Protein 5ZVQ (pdb70)

Secondary structure (DSSP, 8-state):
----HHHHHHHHHHHTSTT--HHHHHHHHHHHHH-HHHHHHHHHHHHHTTS-EE-SSS-SEESSSS-TTTT-SS--TTEEEEES-HHHHHHHHHHS---SEEEE-SS--BGGGTB-TTTTT-TTGGGG-TT--EEEE---SSHHHHHHHHHHHHHHHHTS-EEE-PPPSPPTT--TTTS-HHHHHHHHHT----

Solvent-accessible surface area: 13286 Å² total; per-residue (Å²): 175,27,193,84,124,90,33,48,79,61,18,141,54,21,43,215,89,128,86,48,38,106,142,36,0,44,151,70,0,68,69,16,41,168,85,155,88,90,31,64,62,84,57,136,62,114,132,23,103,78,140,42,142,67,7,173,85,0,19,3,84,3,122,35,47,53,0,92,16,19,113,56,164,108,42,63,98,33,35,3,0,0,0,24,43,29,75,48,2,115,62,47,55,226,73,61,161,36,56,0,22,0,1,8,4,65,20,17,21,34,122,168,125,58,47,12,50,178,103,9,62,6,58,18,0,33,176,40,33,158,71,19,82,34,0,25,5,9,5,34,79,65,124,68,0,42,43,0,3,118,70,0,18,56,31,0,142,149,132,67,22,149,35,55,64,55,98,64,29,68,92,161,86,38,54,108,141,180,25,75,149,111,43,46,31,111,20,102,151,48,174,192,128,197

Structure (mmCIF, N/CA/C/O backbone):
data_5ZVQ
#
_entry.id   5ZVQ
#
_cell.length_a   35.920
_cell.length_b   100.220
_cell.length_c   136.020
_cell.angle_alpha   90.000
_cell.angle_beta   90.000
_cell.angle_gamma   90.000
#
_symmetry.space_group_name_H-M   'I 2 2 2'
#
loop_
_entity.id
_entity.type
_entity.pdbx_description
1 polymer 'Recombination protein RecR'
2 non-polymer 'ZINC ION'
3 non-polymer 'CHLORIDE ION'
4 water water
#
loop_
_atom_site.group_PDB
_atom_site.id
_atom_site.type_symbol
_atom_site.label_atom_id
_atom_site.label_alt_id
_atom_site.label_comp_id
_atom_site.label_asym_id
_atom_site.label_entity_id
_atom_site.label_seq_id
_atom_site.pdbx_PDB_ins_code
_atom_site.Cartn_x
_atom_site.Cartn_y
_atom_site.Cartn_z
_atom_site.occupancy
_atom_site.B_iso_or_equiv
_atom_site.auth_seq_id
_atom_site.auth_comp_id
_atom_site.auth_asym_id
_atom_site.auth_atom_id
_atom_site.pdbx_PDB_model_num
ATOM 1 N N . MET A 1 1 ? -26.496 -16.570 19.133 1.00 105.28 1 MET A N 1
ATOM 2 C CA . MET A 1 1 ? -25.200 -17.306 19.330 1.00 107.25 1 MET A CA 1
ATOM 3 C C . MET A 1 1 ? -24.885 -17.575 20.805 1.00 109.32 1 MET A C 1
ATOM 4 O O . MET A 1 1 ? -24.766 -18.735 21.212 1.00 116.25 1 MET A O 1
ATOM 9 N N . ARG A 1 2 ? -24.755 -16.507 21.593 1.00 104.95 2 ARG A N 1
ATOM 10 C CA . ARG A 1 2 ? -24.246 -16.600 22.967 1.00 102.05 2 ARG A CA 1
ATOM 11 C C . ARG A 1 2 ? -25.252 -17.166 23.971 1.00 97.58 2 ARG A C 1
ATOM 12 O O . ARG A 1 2 ? -26.462 -17.139 23.739 1.00 94.98 2 ARG A O 1
ATOM 14 N N . TYR A 1 3 ? -24.709 -17.690 25.075 1.00 92.61 3 TYR A N 1
ATOM 15 C CA . TYR A 1 3 ? -25.483 -18.290 26.179 1.00 89.11 3 TYR A CA 1
ATOM 16 C C . TYR A 1 3 ? -25.127 -17.863 27.634 1.00 85.04 3 TYR A C 1
ATOM 17 O O . TYR A 1 3 ? -26.042 -17.760 28.453 1.00 88.73 3 TYR A O 1
ATOM 26 N N . PRO A 1 4 ? -23.832 -17.628 27.977 1.00 80.49 4 PRO A N 1
ATOM 27 C CA . PRO A 1 4 ? -23.589 -17.087 29.330 1.00 80.44 4 PRO A CA 1
ATOM 28 C C . PRO A 1 4 ? -24.244 -15.721 29.548 1.00 81.66 4 PRO A C 1
ATOM 29 O O . PRO A 1 4 ? -24.255 -14.893 28.628 1.00 83.66 4 PRO A O 1
ATOM 33 N N . GLU A 1 5 ? -24.774 -15.497 30.751 1.00 80.96 5 GLU A N 1
ATOM 34 C CA . GLU A 1 5 ? -25.656 -14.344 31.006 1.00 83.03 5 GLU A CA 1
ATOM 35 C C . GLU A 1 5 ? -24.940 -12.993 30.996 1.00 79.85 5 GLU A C 1
ATOM 36 O O . GLU A 1 5 ? -25.405 -12.053 30.348 1.00 76.18 5 GLU A O 1
ATOM 42 N N . SER A 1 6 ? -23.822 -12.901 31.712 1.00 78.50 6 SER A N 1
ATOM 43 C CA . SER A 1 6 ? -23.022 -11.671 31.759 1.00 76.59 6 SER A CA 1
ATOM 44 C C . SER A 1 6 ? -22.457 -11.292 30.387 1.00 75.36 6 SER A C 1
ATOM 45 O O . SER A 1 6 ? -22.371 -10.106 30.051 1.00 76.00 6 SER A O 1
ATOM 48 N N . LEU A 1 7 ? -22.073 -12.300 29.606 1.00 71.76 7 LEU A N 1
ATOM 49 C CA . LEU A 1 7 ? -21.672 -12.090 28.218 1.00 71.46 7 LEU A CA 1
ATOM 50 C C . LEU A 1 7 ? -22.823 -11.520 27.395 1.00 69.87 7 LEU A C 1
ATOM 51 O O . LEU A 1 7 ? -22.645 -10.544 26.673 1.00 71.59 7 LEU A O 1
ATOM 56 N N . LEU A 1 8 ? -23.997 -12.132 27.507 1.00 70.88 8 LEU A N 1
ATOM 57 C CA . LEU A 1 8 ? -25.175 -11.657 26.779 1.00 72.81 8 LEU A CA 1
ATOM 58 C C . LEU A 1 8 ? -25.616 -10.268 27.262 1.00 71.46 8 LEU A C 1
ATOM 59 O O . LEU A 1 8 ? -25.986 -9.415 26.456 1.00 69.16 8 LEU A O 1
ATOM 64 N N . LYS A 1 9 ? -25.562 -10.057 28.578 1.00 71.39 9 LYS A N 1
ATOM 65 C CA . LYS A 1 9 ? -25.823 -8.755 29.199 1.00 70.50 9 LYS A CA 1
ATOM 66 C C . LYS A 1 9 ? -24.8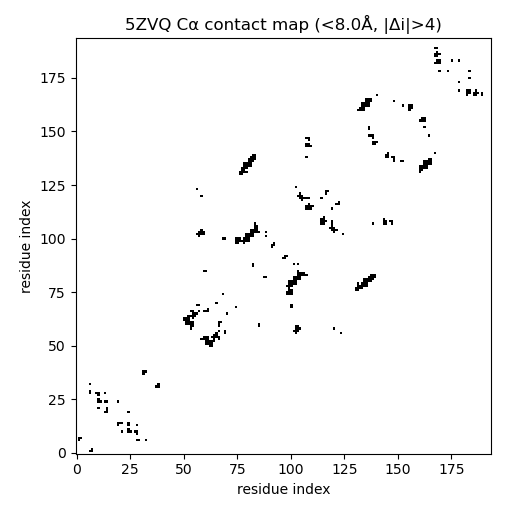99 -7.658 28.649 1.00 69.72 9 LYS A C 1
ATOM 67 O O . LYS A 1 9 ? -25.340 -6.530 28.439 1.00 73.17 9 LYS A O 1
ATOM 70 N N . LEU A 1 10 ? -23.628 -7.999 28.427 1.00 66.41 10 LEU A N 1
ATOM 71 C CA . LEU A 1 10 ? -22.650 -7.078 27.845 1.00 66.52 10 LEU A CA 1
ATOM 72 C C . LEU A 1 10 ? -22.931 -6.843 26.365 1.00 69.23 10 LEU A C 1
ATOM 73 O O . LEU A 1 10 ? -22.976 -5.695 25.913 1.00 75.47 10 LEU A O 1
ATOM 78 N N . THR A 1 11 ? -23.113 -7.933 25.621 1.00 69.02 11 THR A N 1
ATOM 79 C CA . THR A 1 11 ? -23.432 -7.880 24.189 1.00 68.89 11 THR A CA 1
ATOM 80 C C . THR A 1 11 ? -24.694 -7.066 23.908 1.00 71.02 11 THR A C 1
ATOM 81 O O . THR A 1 11 ? -24.754 -6.333 22.919 1.00 67.87 11 THR A O 1
ATOM 85 N N . ARG A 1 12 ? -25.685 -7.190 24.789 1.00 75.60 12 ARG A N 1
ATOM 86 C CA . ARG A 1 12 ? -26.944 -6.451 24.659 1.00 79.27 12 ARG A CA 1
ATOM 87 C C . ARG A 1 12 ? -26.747 -4.959 24.937 1.00 76.01 12 ARG A C 1
ATOM 88 O O . ARG A 1 12 ? -27.272 -4.113 24.210 1.00 76.91 12 ARG A O 1
ATOM 96 N N . ALA A 1 13 ? -25.968 -4.649 25.972 1.00 72.26 13 ALA A N 1
ATOM 97 C CA . ALA A 1 13 ? -25.601 -3.266 26.287 1.00 70.58 13 ALA A CA 1
ATOM 98 C C . ALA A 1 13 ? -24.789 -2.628 25.164 1.00 68.14 13 ALA A C 1
ATOM 99 O O . ALA A 1 13 ? -25.042 -1.485 24.794 1.00 67.23 13 ALA A O 1
ATOM 101 N N . LEU A 1 14 ? -23.821 -3.368 24.625 1.00 66.94 14 LEU A N 1
ATOM 102 C CA . LEU A 1 14 ? -23.037 -2.895 23.476 1.00 66.18 14 LEU A CA 1
ATOM 103 C C . LEU A 1 14 ? -23.889 -2.619 22.228 1.00 68.78 14 LEU A C 1
ATOM 104 O O . LEU A 1 14 ? -23.556 -1.733 21.442 1.00 69.26 14 LEU A O 1
ATOM 109 N N . SER A 1 15 ? -24.975 -3.373 22.052 1.00 74.55 15 SER A N 1
ATOM 110 C CA . SER A 1 15 ? -25.885 -3.179 20.907 1.00 78.26 15 SER A CA 1
ATOM 111 C C . SER A 1 15 ? -26.757 -1.918 20.987 1.00 78.15 15 SER A C 1
ATOM 112 O O . SER A 1 15 ? -27.204 -1.417 19.951 1.00 74.83 15 SER A O 1
ATOM 115 N N . ARG A 1 16 ? -26.989 -1.406 22.197 1.00 78.14 16 ARG A N 1
ATOM 116 C CA . ARG A 1 16 ? -27.671 -0.113 22.378 1.00 77.91 16 ARG A CA 1
ATOM 117 C C . ARG A 1 16 ? -26.891 1.090 21.817 1.00 77.44 16 ARG A C 1
ATOM 118 O O . ARG A 1 16 ? -27.479 2.150 21.599 1.00 79.89 16 ARG A O 1
ATOM 126 N N . LEU A 1 17 ? -25.581 0.934 21.609 1.00 73.30 17 LEU A N 1
ATOM 127 C CA . LEU A 1 17 ? -24.741 2.004 21.076 1.00 75.94 17 LEU A CA 1
ATOM 128 C C . LEU A 1 17 ? -25.050 2.265 19.592 1.00 83.22 17 LEU A C 1
ATOM 129 O O . LEU A 1 17 ? -25.244 1.316 18.831 1.00 87.83 17 LEU A O 1
ATOM 134 N N . PRO A 1 18 ? -25.088 3.550 19.173 1.00 87.98 18 PRO A N 1
ATOM 135 C CA . PRO A 1 18 ? -25.448 3.879 17.786 1.00 88.60 18 PRO A CA 1
ATOM 136 C C . PRO A 1 18 ? -24.368 3.497 16.766 1.00 86.23 18 PRO A C 1
ATOM 137 O O . PRO A 1 18 ? -23.192 3.830 16.950 1.00 85.63 18 PRO A O 1
ATOM 141 N N . GLY A 1 19 ? -24.781 2.817 15.699 1.00 83.47 19 GLY A N 1
ATOM 142 C CA . GLY A 1 19 ? -23.863 2.326 14.673 1.00 81.12 19 GLY A CA 1
ATOM 143 C C . GLY A 1 19 ? -23.077 1.101 15.110 1.00 80.00 19 GLY A C 1
ATOM 144 O O . GLY A 1 19 ? -21.949 0.898 14.663 1.00 75.75 19 GLY A O 1
ATOM 145 N N . ILE A 1 20 ? -23.674 0.293 15.988 1.00 80.92 20 ILE A N 1
ATOM 146 C CA . ILE A 1 20 ? -23.073 -0.948 16.473 1.00 79.18 20 ILE A CA 1
ATOM 147 C C . ILE A 1 20 ? -24.117 -2.053 16.314 1.00 80.53 20 ILE A C 1
ATOM 148 O O . ILE A 1 20 ? -25.049 -2.157 17.114 1.00 80.68 20 ILE A O 1
ATOM 153 N N . GLY A 1 21 ? -23.967 -2.862 15.267 1.00 82.68 21 GLY A N 1
ATOM 154 C CA . GLY A 1 21 ? -24.865 -3.990 15.025 1.00 84.80 21 GLY A CA 1
ATOM 155 C C . GLY A 1 21 ? -24.528 -5.164 15.929 1.00 86.56 21 GLY A C 1
ATOM 156 O O . GLY A 1 21 ? -23.510 -5.126 16.628 1.00 87.19 21 GLY A O 1
ATOM 157 N N . PRO A 1 22 ? -25.368 -6.224 15.916 1.00 87.32 22 PRO A N 1
ATOM 158 C CA . PRO A 1 22 ? -25.138 -7.366 16.817 1.00 84.00 22 PRO A CA 1
ATOM 159 C C . PRO A 1 22 ? -23.849 -8.153 16.559 1.00 80.28 22 PRO A C 1
ATOM 160 O O . PRO A 1 22 ? -23.326 -8.768 17.485 1.00 79.78 22 PRO A O 1
ATOM 164 N N . LYS A 1 23 ? -23.341 -8.124 15.327 1.00 80.24 23 LYS A N 1
ATOM 165 C CA . LYS A 1 23 ? -22.123 -8.863 14.975 1.00 83.48 23 LYS A CA 1
ATOM 166 C C . LYS A 1 23 ? -20.889 -8.212 15.594 1.00 81.28 23 LYS A C 1
ATOM 167 O O . LYS A 1 23 ? -19.988 -8.908 16.071 1.00 82.46 23 LYS A O 1
ATOM 173 N N . THR A 1 24 ? -20.852 -6.880 15.569 1.00 78.59 24 THR A N 1
ATOM 174 C CA . THR A 1 24 ? -19.790 -6.118 16.228 1.00 76.65 24 THR A CA 1
ATOM 175 C C . THR A 1 24 ? -19.916 -6.195 17.752 1.00 72.73 24 THR A C 1
ATOM 176 O O . THR A 1 24 ? -18.920 -6.369 18.451 1.00 69.83 24 THR A O 1
ATOM 179 N N . ALA A 1 25 ? -21.142 -6.079 18.255 1.00 70.89 25 ALA A N 1
ATOM 180 C CA . ALA A 1 25 ? -21.425 -6.258 19.682 1.00 72.65 25 ALA A CA 1
ATOM 181 C C . ALA A 1 25 ? -20.836 -7.558 20.246 1.00 75.24 25 ALA A C 1
ATOM 182 O O . ALA A 1 25 ? -20.242 -7.551 21.325 1.00 78.69 25 ALA A O 1
ATOM 184 N N . GLN A 1 26 ? -20.985 -8.656 19.505 1.00 75.37 26 GLN A N 1
ATOM 185 C CA . GLN A 1 26 ? -20.457 -9.955 19.928 1.00 74.67 26 GLN A CA 1
ATOM 186 C C . GLN A 1 26 ? -18.931 -9.997 19.909 1.00 74.41 26 GLN A C 1
ATOM 187 O O . GLN A 1 26 ? -18.318 -10.453 20.872 1.00 78.65 26 GLN A O 1
ATOM 193 N N . ARG A 1 27 ? -18.327 -9.537 18.814 1.00 73.24 27 ARG A N 1
ATOM 194 C CA . ARG A 1 27 ? -16.865 -9.518 18.684 1.00 75.30 27 ARG A CA 1
ATOM 195 C C . ARG A 1 27 ? -16.209 -8.731 19.816 1.00 74.13 27 ARG A C 1
ATOM 196 O O . ARG A 1 27 ? -15.171 -9.142 20.338 1.00 75.80 27 ARG A O 1
ATOM 204 N N . LEU A 1 28 ? -16.817 -7.601 20.176 1.00 71.52 28 LEU A N 1
ATOM 205 C CA . LEU A 1 28 ? -16.304 -6.730 21.232 1.00 68.00 28 LEU A CA 1
ATOM 206 C C . LEU A 1 28 ? -16.515 -7.329 22.612 1.00 66.17 28 LEU A C 1
ATOM 207 O O . LEU A 1 28 ? -15.635 -7.231 23.466 1.00 63.97 28 LEU A O 1
ATOM 212 N N . ALA A 1 29 ? -17.690 -7.926 22.820 1.00 65.43 29 ALA A N 1
ATOM 213 C CA . ALA A 1 29 ? -18.030 -8.605 24.071 1.00 61.19 29 ALA A CA 1
ATOM 214 C C . ALA A 1 29 ? -17.072 -9.759 24.351 1.00 62.26 29 ALA A C 1
ATOM 215 O O . ALA A 1 29 ? -16.572 -9.893 25.471 1.00 64.57 29 ALA A O 1
ATOM 217 N N . LEU A 1 30 ? -16.823 -10.582 23.332 1.00 62.95 30 LEU A N 1
ATOM 218 C CA . LEU A 1 30 ? -15.833 -11.669 23.414 1.00 65.03 30 LEU A CA 1
ATOM 219 C C . LEU A 1 30 ? -14.455 -11.128 23.743 1.00 66.38 30 LEU A C 1
ATOM 220 O O . LEU A 1 30 ? -13.778 -11.644 24.630 1.00 71.36 30 LEU A O 1
ATOM 225 N N . HIS A 1 31 ? -14.048 -10.088 23.023 1.00 65.4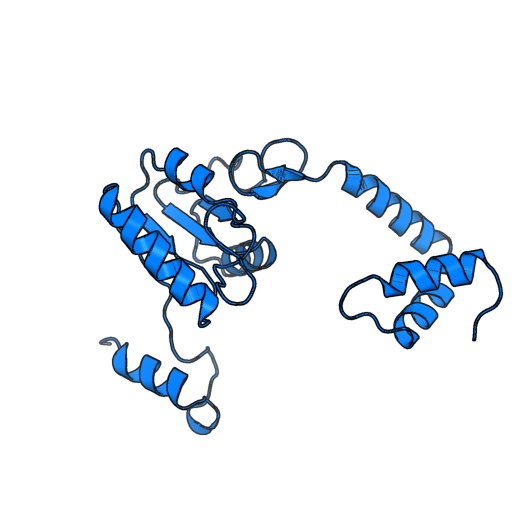7 31 HIS A N 1
ATOM 226 C CA . HIS A 1 31 ? -12.752 -9.451 23.246 1.00 63.83 31 HIS A CA 1
ATOM 227 C C . HIS A 1 31 ? -12.615 -8.949 24.690 1.00 63.68 31 HIS A C 1
ATOM 228 O O . HIS A 1 31 ? -11.577 -9.154 25.317 1.00 65.97 31 HIS A O 1
ATOM 235 N N . LEU A 1 32 ? -13.653 -8.293 25.206 1.00 62.21 32 LEU A N 1
ATOM 236 C CA . LEU A 1 32 ? -13.616 -7.755 26.573 1.00 62.00 32 LEU A CA 1
ATOM 237 C C . LEU A 1 32 ? -13.532 -8.875 27.607 1.00 61.98 32 LEU A C 1
ATOM 238 O O . LEU A 1 32 ? -12.786 -8.759 28.577 1.00 61.55 32 LEU A O 1
ATOM 243 N N . ALA A 1 33 ? -14.266 -9.964 27.376 1.00 63.78 33 ALA A N 1
ATOM 244 C CA . ALA A 1 33 ? -14.182 -11.157 28.226 1.00 64.23 33 ALA A CA 1
ATOM 245 C C . ALA A 1 33 ? -12.774 -11.772 28.259 1.00 64.75 33 ALA A C 1
ATOM 246 O O . ALA A 1 33 ? -12.323 -12.209 29.315 1.00 64.40 33 ALA A O 1
ATOM 248 N N . PHE A 1 34 ? -12.086 -11.785 27.116 1.00 65.88 34 PHE A N 1
ATOM 249 C CA . PHE A 1 34 ? -10.723 -12.329 27.024 1.00 69.52 34 PHE A CA 1
ATOM 250 C C . PHE A 1 34 ? -9.612 -11.330 27.366 1.00 71.66 34 PHE A C 1
ATOM 251 O O . PHE A 1 34 ? -8.434 -11.694 27.349 1.00 76.34 34 PHE A O 1
ATOM 259 N N . HIS A 1 35 ? -9.972 -10.084 27.669 1.00 72.55 35 HIS A N 1
ATOM 260 C CA . HIS A 1 35 ? -9.007 -9.075 28.110 1.00 70.05 35 HIS A CA 1
ATOM 261 C C . HIS A 1 35 ? -9.574 -8.376 29.345 1.00 69.88 35 HIS A C 1
ATOM 262 O O . HIS A 1 35 ? -10.201 -7.315 29.247 1.00 67.35 35 HIS A O 1
ATOM 269 N N . LYS A 1 36 ? -9.363 -9.006 30.503 1.00 71.52 36 LYS A N 1
ATOM 270 C CA . LYS A 1 36 ? -9.874 -8.506 31.794 1.00 75.64 36 LYS A CA 1
ATOM 271 C C . LYS A 1 36 ? -9.356 -7.116 32.157 1.00 75.47 36 LYS A C 1
ATOM 272 O O . LYS A 1 36 ? -10.125 -6.277 32.643 1.00 71.54 36 LYS A O 1
ATOM 278 N N . GLU A 1 37 ? -8.059 -6.888 31.929 1.00 75.71 37 GLU A N 1
ATOM 279 C CA . GLU A 1 37 ? -7.419 -5.608 32.252 1.00 75.54 37 GLU A CA 1
ATOM 280 C C . GLU A 1 37 ? -8.078 -4.459 31.492 1.00 72.23 37 GLU A C 1
ATOM 281 O O . GLU A 1 37 ? -8.485 -3.467 32.097 1.00 72.44 37 GLU A O 1
ATOM 283 N N . GLU A 1 38 ? -8.202 -4.625 30.177 1.00 68.36 38 GLU A N 1
ATOM 284 C CA . GLU A 1 38 ? -8.825 -3.624 29.310 1.00 70.24 38 GLU A CA 1
ATOM 285 C C . GLU A 1 38 ? -10.289 -3.349 29.698 1.00 70.78 38 GLU A C 1
ATOM 286 O O . GLU A 1 38 ? -10.719 -2.193 29.716 1.00 73.88 38 GLU A O 1
ATOM 292 N N . ALA A 1 39 ? -11.039 -4.403 30.020 1.00 68.36 39 ALA A N 1
ATOM 293 C CA . ALA A 1 39 ? -12.444 -4.261 30.418 1.00 67.84 39 ALA A CA 1
ATOM 294 C C . ALA A 1 39 ? -12.607 -3.482 31.723 1.00 67.24 39 ALA A C 1
ATOM 295 O O . ALA A 1 39 ? -13.532 -2.675 31.850 1.00 66.49 39 ALA A O 1
ATOM 297 N N . GLU A 1 40 ? -11.719 -3.729 32.685 1.00 68.99 40 GLU A N 1
ATOM 298 C CA . GLU A 1 40 ? -11.701 -2.972 33.945 1.00 72.03 40 GLU A CA 1
ATOM 299 C C . GLU A 1 40 ? -11.428 -1.486 33.690 1.00 70.29 40 GLU A C 1
ATOM 300 O O . GLU A 1 40 ? -12.118 -0.619 34.238 1.00 70.54 40 GLU A O 1
ATOM 302 N N . ALA A 1 41 ? -10.438 -1.206 32.843 1.00 67.73 41 ALA A N 1
ATOM 303 C CA . ALA A 1 41 ? -10.114 0.169 32.433 1.00 68.71 41 ALA A CA 1
ATOM 304 C C . ALA A 1 41 ? -11.295 0.901 31.775 1.00 70.44 41 ALA A C 1
ATOM 305 O O . ALA A 1 41 ? -11.479 2.104 32.001 1.00 72.66 41 ALA A O 1
ATOM 307 N N . LEU A 1 42 ? -12.087 0.177 30.980 1.00 67.63 42 LEU A N 1
ATOM 308 C CA . LEU A 1 42 ? -13.275 0.751 30.334 1.00 67.38 42 LEU A CA 1
ATOM 309 C C . LEU A 1 42 ? -14.384 1.036 31.336 1.00 66.03 42 LEU A C 1
ATOM 310 O O . LEU A 1 42 ? -15.052 2.068 31.246 1.00 67.81 42 LEU A O 1
ATOM 315 N N . ALA A 1 43 ? -14.582 0.111 32.271 1.00 68.19 43 ALA A N 1
ATOM 316 C CA . ALA A 1 43 ? -15.506 0.312 33.398 1.00 68.07 43 ALA A CA 1
ATOM 317 C C . ALA A 1 43 ? -15.092 1.478 34.301 1.00 66.89 43 ALA A C 1
ATOM 318 O O . ALA A 1 43 ? -15.948 2.204 34.806 1.00 68.21 43 ALA A O 1
ATOM 320 N N . GLU A 1 44 ? -13.787 1.641 34.506 1.00 69.19 44 GLU A N 1
ATOM 321 C CA . GLU A 1 44 ? -13.256 2.763 35.278 1.00 73.73 44 GLU A CA 1
ATOM 322 C C . GLU A 1 44 ? -13.561 4.094 34.583 1.00 71.73 44 GLU A C 1
ATOM 323 O O . GLU A 1 44 ? -14.044 5.036 35.220 1.00 66.94 44 GLU A O 1
ATOM 329 N N . ALA A 1 45 ? -13.288 4.145 33.276 1.00 67.75 45 ALA A N 1
ATOM 330 C CA . ALA A 1 45 ? -13.571 5.318 32.446 1.00 64.42 45 ALA A CA 1
ATOM 331 C C . ALA A 1 45 ? -15.063 5.648 32.348 1.00 65.56 45 ALA A C 1
ATOM 332 O O . ALA A 1 45 ? -15.436 6.822 32.289 1.00 63.30 45 ALA A O 1
ATOM 334 N N . LEU A 1 46 ? -15.906 4.615 32.315 1.00 66.08 46 LEU A N 1
ATOM 335 C CA . LEU A 1 46 ? -17.361 4.802 32.306 1.00 67.95 46 LEU A CA 1
ATOM 336 C C . LEU A 1 46 ? -17.871 5.368 33.625 1.00 71.01 46 LEU A C 1
ATOM 337 O O . LEU A 1 46 ? -18.722 6.257 33.627 1.00 70.57 46 LEU A O 1
ATOM 342 N N . GLU A 1 47 ? -17.365 4.840 34.739 1.00 76.92 47 GLU A N 1
ATOM 343 C CA . GLU A 1 47 ? -17.613 5.445 36.057 1.00 81.89 47 GLU A CA 1
ATOM 344 C C . GLU A 1 47 ? -17.065 6.871 36.091 1.00 81.94 47 GLU A C 1
ATOM 345 O O . GLU A 1 47 ? -17.736 7.785 36.570 1.00 82.72 47 GLU A O 1
ATOM 351 N N . GLY A 1 48 ? -15.855 7.044 35.558 1.00 80.43 48 GLY A N 1
ATOM 352 C CA . GLY A 1 48 ? -15.223 8.349 35.418 1.00 81.19 48 GLY A CA 1
ATOM 353 C C . GLY A 1 48 ? -16.077 9.427 34.767 1.00 83.63 48 GLY A C 1
ATOM 354 O O . GLY A 1 48 ? -15.997 10.582 35.169 1.00 86.52 48 GLY A O 1
ATOM 355 N N . ILE A 1 49 ? -16.898 9.059 33.779 1.00 81.62 49 ILE A N 1
ATOM 356 C CA . ILE A 1 49 ? -17.700 10.036 33.021 1.00 81.22 49 ILE A CA 1
ATOM 357 C C . ILE A 1 49 ? -19.069 10.366 33.649 1.00 78.26 49 ILE A C 1
ATOM 358 O O . ILE A 1 49 ? -19.856 11.108 33.059 1.00 72.41 49 ILE A O 1
ATOM 363 N N . LYS A 1 50 ? -19.347 9.826 34.837 1.00 81.89 50 LYS A N 1
ATOM 364 C CA . LYS A 1 50 ? -20.551 10.177 35.600 1.00 82.71 50 LYS A CA 1
ATOM 365 C C . LYS A 1 50 ? -20.547 11.657 35.986 1.00 85.94 50 LYS A C 1
ATOM 366 O O . LYS A 1 50 ? -21.591 12.315 35.977 1.00 88.62 50 LYS A O 1
ATOM 368 N N . ARG A 1 51 ? -19.361 12.161 36.323 1.00 86.89 51 ARG A N 1
ATOM 369 C CA . ARG A 1 51 ? -19.147 13.579 36.620 1.00 90.13 51 ARG A CA 1
ATOM 370 C C . ARG A 1 51 ? -19.513 14.529 35.478 1.00 89.12 51 ARG A C 1
ATOM 371 O O . ARG A 1 51 ? -20.109 15.579 35.725 1.00 95.24 51 ARG A O 1
ATOM 379 N N . VAL A 1 52 ? -19.171 14.157 34.243 1.00 85.17 52 VAL A N 1
ATOM 380 C CA . VAL A 1 52 ? -19.301 15.053 33.084 1.00 84.94 52 VAL A CA 1
ATOM 381 C C . VAL A 1 52 ? -20.747 15.502 32.884 1.00 87.17 52 VAL A C 1
ATOM 382 O O . VAL A 1 52 ? -21.679 14.716 33.063 1.00 93.62 52 VAL A O 1
ATOM 386 N N . ARG A 1 53 ? -20.919 16.773 32.534 1.00 87.45 53 ARG A N 1
ATOM 387 C CA . ARG A 1 53 ? -22.241 17.333 32.278 1.00 89.76 53 ARG A CA 1
ATOM 388 C C . ARG A 1 53 ? -22.168 18.531 31.341 1.00 85.06 53 ARG A C 1
ATOM 389 O O . ARG A 1 53 ? -21.081 19.030 31.028 1.00 78.68 53 ARG A O 1
ATOM 397 N N . ALA A 1 54 ? -23.344 18.980 30.906 1.00 82.76 54 ALA A N 1
ATOM 398 C CA . ALA A 1 54 ? -23.476 20.176 30.081 1.00 77.77 54 ALA A CA 1
ATOM 399 C C . ALA A 1 54 ? -22.918 21.379 30.826 1.00 73.97 54 ALA A C 1
ATOM 400 O O . ALA A 1 54 ? -23.121 21.506 32.026 1.00 73.39 54 ALA A O 1
ATOM 402 N N . CYS A 1 55 ? -22.192 22.235 30.112 1.00 74.05 55 CYS A N 1
ATOM 403 C CA . CYS A 1 55 ? -21.658 23.465 30.681 1.00 73.59 55 CYS A CA 1
ATOM 404 C C . CYS A 1 55 ? -22.797 24.417 31.012 1.00 80.44 55 CYS A C 1
ATOM 405 O O . CYS A 1 55 ? -23.770 24.527 30.259 1.00 81.02 55 CYS A O 1
ATOM 408 N N . ARG A 1 56 ? -22.651 25.109 32.139 1.00 85.43 56 ARG A N 1
ATOM 409 C CA . ARG A 1 56 ? -23.661 26.039 32.654 1.00 86.10 56 ARG A CA 1
ATOM 410 C C . ARG A 1 56 ? -24.028 27.131 31.641 1.00 84.63 56 ARG A C 1
ATOM 411 O O . ARG A 1 56 ? -25.174 27.582 31.606 1.00 79.20 56 ARG A O 1
ATOM 419 N N . GLU A 1 57 ? -23.058 27.519 30.809 1.00 84.31 57 GLU A N 1
ATOM 420 C CA . GLU A 1 57 ? -23.221 28.601 29.842 1.00 86.47 57 GLU A CA 1
ATOM 421 C C . GLU A 1 57 ? -23.364 28.097 28.384 1.00 85.23 57 GLU A C 1
ATOM 422 O O . GLU A 1 57 ? -24.309 28.493 27.698 1.00 83.81 57 GLU A O 1
ATOM 428 N N . CYS A 1 58 ? -22.452 27.229 27.926 1.00 82.36 58 CYS A N 1
ATOM 429 C CA . CYS A 1 58 ? -22.455 26.724 26.526 1.00 76.72 58 CYS A CA 1
ATOM 430 C C . CYS A 1 58 ? -23.513 25.674 26.224 1.00 71.86 58 CYS A C 1
ATOM 431 O O . CYS A 1 58 ? -24.233 25.786 25.240 1.00 77.38 58 CYS A O 1
ATOM 434 N N . GLY A 1 59 ? -23.558 24.633 27.049 1.00 67.88 59 GLY A N 1
ATOM 435 C CA . GLY A 1 59 ? -24.125 23.335 26.656 1.00 69.32 59 GLY A CA 1
ATOM 436 C C . GLY A 1 59 ? -23.071 22.358 26.132 1.00 67.84 59 GLY A C 1
ATOM 437 O O . GLY A 1 59 ? -23.407 21.269 25.664 1.00 66.95 59 GLY A O 1
ATOM 438 N N . ASN A 1 60 ? -21.799 22.737 26.251 1.00 63.68 60 ASN A N 1
ATOM 439 C CA . ASN A 1 60 ? -20.660 21.949 25.795 1.00 64.32 60 ASN A CA 1
ATOM 440 C C . ASN A 1 60 ? -20.267 21.042 26.963 1.00 66.55 60 ASN A C 1
ATOM 441 O O . ASN A 1 60 ? -20.520 21.375 28.122 1.00 64.93 60 ASN A O 1
ATOM 446 N N . LEU A 1 61 ? -19.667 19.894 26.662 1.00 69.19 61 LEU A N 1
ATOM 447 C CA . LEU A 1 61 ? -19.276 18.948 27.706 1.00 72.81 61 LEU A CA 1
ATOM 448 C C . LEU A 1 61 ? -18.191 19.537 28.606 1.00 75.94 61 LEU A C 1
ATOM 449 O O . LEU A 1 61 ? -17.219 20.124 28.113 1.00 74.27 61 LEU A O 1
ATOM 454 N N . ALA A 1 62 ? -18.373 19.364 29.918 1.00 76.09 62 ALA A N 1
ATOM 455 C CA . ALA A 1 62 ? -17.563 20.044 30.928 1.00 79.23 62 ALA A CA 1
ATOM 456 C C . ALA A 1 62 ? -17.289 19.172 32.159 1.00 80.74 62 ALA A C 1
ATOM 457 O O . ALA A 1 62 ? -18.156 18.411 32.601 1.00 77.85 62 ALA A O 1
ATOM 459 N N . GLU A 1 63 ? -16.071 19.284 32.689 1.00 86.01 63 GLU A N 1
ATOM 460 C CA . GLU A 1 63 ? -15.729 18.729 34.000 1.00 94.45 63 GLU A CA 1
ATOM 461 C C . GLU A 1 63 ? -16.287 19.683 35.054 1.00 95.14 63 GLU A C 1
ATOM 462 O O . GLU A 1 63 ? -15.746 20.774 35.262 1.00 91.98 63 GLU A O 1
ATOM 468 N N . GLY A 1 64 ? -17.381 19.275 35.693 1.00 98.57 64 GLY A N 1
ATOM 469 C CA . GLY A 1 64 ? -18.058 20.099 36.689 1.00 101.40 64 GLY A CA 1
ATOM 470 C C . GLY A 1 64 ? -18.936 21.170 36.063 1.00 103.05 64 GLY A C 1
ATOM 471 O O . GLY A 1 64 ? -19.895 20.852 35.352 1.00 105.24 64 GLY A O 1
ATOM 472 N N . GLU A 1 65 ? -18.591 22.436 36.309 1.00 100.93 65 GLU A N 1
ATOM 473 C CA . GLU A 1 65 ? -19.472 23.572 36.016 1.00 97.30 65 GLU A CA 1
ATOM 474 C C . GLU A 1 65 ? -19.281 24.150 34.614 1.00 95.51 65 GLU A C 1
ATOM 475 O O . GLU A 1 65 ? -20.215 24.138 33.808 1.00 93.19 65 GLU A O 1
ATOM 477 N N . LEU A 1 66 ? -18.078 24.663 34.340 1.00 94.80 66 LEU A N 1
ATOM 478 C CA . LEU A 1 66 ? -17.770 25.365 33.082 1.00 87.80 66 LEU A CA 1
ATOM 479 C C . LEU A 1 66 ? -16.902 24.514 32.153 1.00 83.45 66 LEU A C 1
ATOM 480 O O . LEU A 1 66 ? -16.008 23.805 32.620 1.00 82.81 66 LEU A O 1
ATOM 485 N N . CYS A 1 67 ? -17.163 24.594 30.845 1.00 78.88 67 CYS A N 1
ATOM 486 C CA . CYS A 1 67 ? -16.380 23.859 29.843 1.00 75.95 67 CYS A CA 1
ATOM 487 C C . CYS A 1 67 ? -14.991 24.485 29.685 1.00 76.51 67 CYS A C 1
ATOM 488 O O . CYS A 1 67 ? -14.796 25.648 30.058 1.00 79.78 67 CYS A O 1
ATOM 491 N N . PRO A 1 68 ? -14.025 23.732 29.117 1.00 74.01 68 PRO A N 1
ATOM 492 C CA . PRO A 1 68 ? -12.677 24.285 28.917 1.00 73.37 68 PRO A CA 1
ATOM 493 C C . PRO A 1 68 ? -12.621 25.557 28.074 1.00 75.22 68 PRO A C 1
ATOM 494 O O . PRO A 1 68 ? -11.725 26.376 28.285 1.00 80.42 68 PRO A O 1
ATOM 498 N N . ILE A 1 69 ? -13.556 25.711 27.132 1.00 74.01 69 ILE A N 1
ATOM 499 C CA . ILE A 1 69 ? -13.612 26.901 26.285 1.00 74.48 69 ILE A CA 1
ATOM 500 C C . ILE A 1 69 ? -14.025 28.131 27.106 1.00 77.47 69 ILE A C 1
ATOM 501 O O . ILE A 1 69 ? -13.344 29.157 27.060 1.00 80.57 69 ILE A O 1
ATOM 505 N N . CYS A 1 70 ? -15.113 28.020 27.867 1.00 79.15 70 CYS A N 1
ATOM 506 C CA . CYS A 1 70 ? -15.632 29.158 28.652 1.00 81.92 70 CYS A CA 1
ATOM 507 C C . CYS A 1 70 ? -14.677 29.658 29.743 1.00 84.87 70 CYS A C 1
ATOM 508 O O . CYS A 1 70 ? -14.579 30.866 29.968 1.00 85.01 70 CYS A O 1
ATOM 511 N N . GLN A 1 71 ? -13.977 28.735 30.401 1.00 84.44 71 GLN A N 1
ATOM 512 C CA . GLN A 1 71 ? -12.988 29.093 31.425 1.00 86.79 71 GLN A CA 1
ATOM 513 C C . GLN A 1 71 ? -11.552 29.274 30.886 1.00 88.41 71 GLN A C 1
ATOM 514 O O . GLN A 1 71 ? -10.594 29.250 31.660 1.00 87.47 71 GLN A O 1
ATOM 520 N N . ASP A 1 72 ? -11.409 29.454 29.572 1.00 93.50 72 ASP A N 1
ATOM 521 C CA . ASP A 1 72 ? -10.158 29.911 28.972 1.00 93.92 72 ASP A CA 1
ATOM 522 C C . ASP A 1 72 ? -10.210 31.429 28.914 1.00 93.98 72 ASP A C 1
ATOM 523 O O . ASP A 1 72 ? -11.163 31.994 28.375 1.00 92.47 72 ASP A O 1
ATOM 528 N N . GLU A 1 73 ? -9.181 32.080 29.457 1.00 95.22 73 GLU A N 1
ATOM 529 C CA . GLU A 1 73 ? -9.115 33.545 29.493 1.00 89.93 73 GLU A CA 1
ATOM 530 C C . GLU A 1 73 ? -8.684 34.143 28.147 1.00 88.18 73 GLU A C 1
ATOM 531 O O . GLU A 1 73 ? -9.143 35.232 27.783 1.00 84.09 73 GLU A O 1
ATOM 537 N N . ASP A 1 74 ? -7.824 33.433 27.411 1.00 86.88 74 ASP A N 1
ATOM 538 C CA . ASP A 1 74 ? -7.449 33.829 26.042 1.00 89.74 74 ASP A CA 1
ATOM 539 C C . ASP A 1 74 ? -8.530 33.358 25.060 1.00 90.24 74 ASP A C 1
ATOM 540 O O . ASP A 1 74 ? -8.364 32.354 24.361 1.00 96.58 74 ASP A O 1
ATOM 543 N N . ARG A 1 75 ? -9.638 34.097 25.033 1.00 84.32 75 ARG A N 1
ATOM 544 C CA . ARG A 1 75 ? -10.786 33.808 24.175 1.00 80.40 75 ARG A CA 1
ATOM 545 C C . ARG A 1 75 ? -11.426 35.113 23.728 1.00 78.24 75 ARG A C 1
ATOM 546 O O . ARG A 1 75 ? -11.847 35.908 24.569 1.00 79.54 75 ARG A O 1
ATOM 554 N N . ASP A 1 76 ? -11.507 35.330 22.418 1.00 73.87 76 ASP A N 1
ATOM 555 C CA . ASP A 1 76 ? -12.168 36.515 21.877 1.00 75.49 76 ASP A CA 1
ATOM 556 C C . ASP A 1 76 ? -13.681 36.457 22.160 1.00 77.90 76 ASP A C 1
ATOM 557 O O . ASP A 1 76 ? -14.459 35.911 21.372 1.00 79.34 76 ASP A O 1
ATOM 562 N N . ARG A 1 77 ? -14.089 37.055 23.278 1.00 77.86 77 ARG A N 1
ATOM 563 C CA . ARG A 1 77 ? -15.496 37.049 23.695 1.00 78.10 77 ARG A CA 1
ATOM 564 C C . ARG A 1 77 ? -16.386 38.014 22.902 1.00 78.99 77 ARG A C 1
ATOM 565 O O . ARG A 1 77 ? -17.606 38.035 23.109 1.00 82.18 77 ARG A O 1
ATOM 573 N N . SER A 1 78 ? -15.792 38.799 21.998 1.00 78.52 78 SER A N 1
ATOM 574 C CA . SER A 1 78 ? -16.565 39.549 21.000 1.00 79.60 78 SER A CA 1
ATOM 575 C C . SER A 1 78 ? -17.216 38.622 19.964 1.00 81.39 78 SER A C 1
ATOM 576 O O . SER A 1 78 ? -18.240 38.979 19.376 1.00 86.65 78 SER A O 1
ATOM 579 N N . LEU A 1 79 ? -16.619 37.447 19.744 1.00 82.44 79 LEU A N 1
ATOM 580 C CA . LEU A 1 79 ? -17.136 36.451 18.796 1.00 80.72 79 LEU A CA 1
ATOM 581 C C . LEU A 1 79 ? -17.914 35.347 19.516 1.00 75.75 79 LEU A C 1
ATOM 582 O O . LEU A 1 79 ? -17.541 34.926 20.613 1.00 76.74 79 LEU A O 1
ATOM 587 N N . LEU A 1 80 ? -19.002 34.900 18.893 1.00 73.23 80 LEU A N 1
ATOM 588 C CA . LEU A 1 80 ? -19.806 33.784 19.401 1.00 71.49 80 LEU A CA 1
ATOM 589 C C . LEU A 1 80 ? -20.275 32.904 18.247 1.00 67.91 80 LEU A C 1
ATOM 590 O O . LEU A 1 80 ? -20.673 33.408 17.200 1.00 64.43 80 LEU A O 1
ATOM 595 N N . ALA A 1 81 ? -20.231 31.590 18.444 1.00 65.76 81 ALA A N 1
ATOM 596 C CA . ALA A 1 81 ? -20.584 30.632 17.393 1.00 62.83 81 ALA A CA 1
ATOM 597 C C . ALA A 1 81 ? -21.757 29.778 17.839 1.00 57.57 81 ALA A C 1
ATOM 598 O O . ALA A 1 81 ? -21.640 29.012 18.788 1.00 57.73 81 ALA A O 1
ATOM 600 N N . VAL A 1 82 ? -22.890 29.912 17.164 1.00 56.75 82 VAL A N 1
ATOM 601 C CA . VAL A 1 82 ? -24.028 29.030 17.428 1.00 58.77 82 VAL A CA 1
ATOM 602 C C . VAL A 1 82 ? -23.804 27.726 16.679 1.00 58.20 82 VAL A C 1
ATOM 603 O O . VAL A 1 82 ? -23.440 27.728 15.502 1.00 60.19 82 VAL A O 1
ATOM 607 N N . VAL A 1 83 ? -24.054 26.619 17.362 1.00 58.06 83 VAL A N 1
ATOM 608 C CA . VAL A 1 83 ? -23.739 25.294 16.839 1.00 58.33 83 VAL A CA 1
ATOM 609 C C . VAL A 1 83 ? -24.798 24.291 17.316 1.00 56.45 83 VAL A C 1
ATOM 610 O O . VAL A 1 83 ? -25.376 24.475 18.387 1.00 56.12 83 VAL A O 1
ATOM 614 N N . GLU A 1 84 ? -25.054 23.252 16.520 1.00 55.79 84 GLU A N 1
ATOM 615 C CA . GLU A 1 84 ? -26.129 22.290 16.827 1.00 59.31 84 GLU A CA 1
ATOM 616 C C . GLU A 1 84 ? -25.755 21.266 17.894 1.00 59.55 84 GLU A C 1
ATOM 617 O O . GLU A 1 84 ? -26.616 20.851 18.667 1.00 55.12 84 GLU A O 1
ATOM 623 N N . SER A 1 85 ? -24.489 20.837 17.897 1.00 60.87 85 SER A N 1
ATOM 624 C CA . SER A 1 85 ? -24.021 19.772 18.785 1.00 59.98 85 SER A CA 1
ATOM 625 C C . SER A 1 85 ? -22.557 19.926 19.185 1.00 59.09 85 SER A C 1
ATOM 626 O O . SER A 1 85 ? -21.810 20.700 18.589 1.00 64.37 85 SER A O 1
ATOM 629 N N . VAL A 1 86 ? -22.146 19.134 20.167 1.00 53.91 86 VAL A N 1
ATOM 630 C CA . VAL A 1 86 ? -20.785 19.175 20.684 1.00 53.61 86 VAL A CA 1
ATOM 631 C C . VAL A 1 86 ? -19.804 18.663 19.644 1.00 54.72 86 VAL A C 1
ATOM 632 O O . VAL A 1 86 ? -18.713 19.217 19.498 1.00 56.77 86 VAL A O 1
ATOM 636 N N . ALA A 1 87 ? -20.197 17.625 18.913 1.00 57.39 87 ALA A N 1
ATOM 637 C CA . ALA A 1 87 ? -19.398 17.130 17.779 1.00 59.18 87 ALA A CA 1
ATOM 638 C C . ALA A 1 87 ? -19.042 18.235 16.770 1.00 58.87 87 ALA A C 1
ATOM 639 O O . ALA A 1 87 ? -17.916 18.270 16.265 1.00 61.99 87 ALA A O 1
ATOM 641 N N . ASP A 1 88 ? -19.993 19.132 16.498 1.00 57.45 88 ASP A N 1
ATOM 642 C CA . ASP A 1 88 ? -19.768 20.266 15.583 1.00 58.45 88 ASP A CA 1
ATOM 643 C C . ASP A 1 88 ? -18.839 21.329 16.159 1.00 58.75 88 ASP A C 1
ATOM 644 O O . ASP A 1 88 ? -18.068 21.947 15.424 1.00 56.60 88 ASP A O 1
ATOM 649 N N . LEU A 1 89 ? -18.962 21.564 17.465 1.00 59.72 89 LEU A N 1
ATOM 650 C CA . LEU A 1 89 ? -18.091 22.475 18.201 1.00 55.71 89 LEU A CA 1
ATOM 651 C C . LEU A 1 89 ? -16.651 21.992 18.088 1.00 56.30 89 LEU A C 1
ATOM 652 O O . LEU A 1 89 ? -15.771 22.765 17.717 1.00 55.22 89 LEU A O 1
ATOM 657 N N . TYR A 1 90 ? -16.423 20.710 18.384 1.00 57.15 90 TYR A N 1
ATOM 658 C CA . TYR A 1 90 ? -15.091 20.111 18.249 1.00 57.59 90 TYR A CA 1
ATOM 659 C C . TYR A 1 90 ? -14.538 20.239 16.837 1.00 59.32 90 TYR A C 1
ATOM 660 O O . TYR A 1 90 ? -13.367 20.569 16.673 1.00 62.68 90 TYR A O 1
ATOM 669 N N . ALA A 1 91 ? -15.368 19.983 15.825 1.00 59.98 91 ALA A N 1
ATOM 670 C CA . ALA A 1 91 ? -14.932 20.133 14.434 1.00 58.72 91 ALA A CA 1
ATOM 671 C C . ALA A 1 91 ? -14.478 21.567 14.167 1.00 60.40 91 ALA A C 1
ATOM 672 O O . ALA A 1 91 ? -13.370 21.786 13.673 1.00 62.85 91 ALA A O 1
ATOM 674 N N . LEU A 1 92 ? -15.333 22.528 14.519 1.00 60.29 92 LEU A N 1
ATOM 675 C CA . LEU A 1 92 ? -15.012 23.959 14.407 1.00 62.10 92 LEU A CA 1
ATOM 676 C C . LEU A 1 92 ? -13.710 24.307 15.110 1.00 61.99 92 LEU A C 1
ATOM 677 O O . LEU A 1 92 ? -12.863 24.994 14.546 1.00 60.77 92 LEU A O 1
ATOM 682 N N . GLU A 1 93 ? -13.572 23.817 16.338 1.00 65.44 93 GLU A N 1
ATOM 683 C CA . GLU A 1 93 ? -12.412 24.085 17.177 1.00 68.04 93 GLU A CA 1
ATOM 684 C C . GLU A 1 93 ? -11.149 23.430 16.617 1.00 69.55 93 GLU A C 1
ATOM 685 O O . GLU A 1 93 ? -10.071 24.029 16.657 1.00 74.48 93 GLU A O 1
ATOM 691 N N . ARG A 1 94 ? -11.289 22.214 16.094 1.00 70.62 94 ARG A N 1
ATOM 692 C CA . ARG A 1 94 ? -10.199 21.544 15.371 1.00 77.15 94 ARG A CA 1
ATOM 693 C C . ARG A 1 94 ? -9.730 22.293 14.110 1.00 76.76 94 ARG A C 1
ATOM 694 O O . ARG A 1 94 ? -8.557 22.188 13.744 1.00 78.77 94 ARG A O 1
ATOM 702 N N . SER A 1 95 ? -10.635 23.020 13.447 1.00 71.84 95 SER A N 1
ATOM 703 C CA . SER A 1 95 ? -10.287 23.795 12.237 1.00 73.35 95 SER A CA 1
ATOM 704 C C . SER A 1 95 ? -9.188 24.831 12.492 1.00 73.45 95 SER A C 1
ATOM 705 O O . SER A 1 95 ? -8.405 25.144 11.591 1.00 71.77 95 SER A O 1
ATOM 708 N N . GLY A 1 96 ? -9.165 25.373 13.709 1.00 73.01 96 GLY A N 1
ATOM 709 C CA . GLY A 1 96 ? -8.147 26.324 14.125 1.00 73.46 96 GLY A CA 1
ATOM 710 C C . GLY A 1 96 ? -8.409 27.766 13.732 1.00 75.51 96 GLY A C 1
ATOM 711 O O . GLY A 1 96 ? -7.653 28.639 14.153 1.00 79.95 96 GLY A O 1
ATOM 712 N N . GLU A 1 97 ? -9.479 28.033 12.968 1.00 71.96 97 GLU A N 1
ATOM 713 C CA . GLU A 1 97 ? -9.775 29.379 12.459 1.00 70.92 97 GLU A CA 1
ATOM 714 C C . GLU A 1 97 ? -10.832 30.123 13.285 1.00 68.97 97 GLU A C 1
ATOM 715 O O . GLU A 1 97 ? -11.519 31.002 12.763 1.00 68.87 97 GLU A O 1
ATOM 721 N N . PHE A 1 98 ? -10.937 29.795 14.572 1.00 66.99 98 PHE A N 1
ATOM 722 C CA . PHE A 1 98 ? -11.936 30.391 15.447 1.00 68.83 98 PHE A CA 1
ATOM 723 C C . PHE A 1 98 ? -11.455 30.364 16.899 1.00 71.34 98 PHE A C 1
ATOM 724 O O . PHE A 1 98 ? -11.191 29.293 17.447 1.00 71.03 98 PHE A O 1
ATOM 732 N N . ARG A 1 99 ? -11.325 31.553 17.495 1.00 74.04 99 ARG A N 1
ATOM 733 C CA . ARG A 1 99 ? -10.978 31.717 18.910 1.00 74.73 99 ARG A CA 1
ATOM 734 C C . ARG A 1 99 ? -12.106 32.401 19.708 1.00 74.34 99 ARG A C 1
ATOM 735 O O . ARG A 1 99 ? -11.859 32.959 20.776 1.00 79.55 99 ARG A O 1
ATOM 737 N N . GLY A 1 100 ? -13.338 32.349 19.197 1.00 70.22 100 GLY A N 1
ATOM 738 C CA . GLY A 1 100 ? -14.502 32.881 19.899 1.00 69.34 100 GLY A CA 1
ATOM 739 C C . GLY A 1 100 ? -15.061 31.945 20.957 1.00 71.89 100 GLY A C 1
ATOM 740 O O . GLY A 1 100 ? -14.412 30.973 21.352 1.00 73.54 100 GLY A O 1
ATOM 741 N N . LEU A 1 101 ? -16.263 32.263 21.432 1.00 71.99 101 LEU A N 1
ATOM 742 C CA . LEU A 1 101 ? -17.032 31.372 22.308 1.00 71.85 101 LEU A CA 1
ATOM 743 C C . LEU A 1 101 ? -18.072 30.623 21.475 1.00 68.94 101 LEU A C 1
ATOM 744 O O . LEU A 1 101 ? -18.279 30.932 20.298 1.00 69.75 101 LEU A O 1
ATOM 749 N N . TYR A 1 102 ? -18.715 29.636 22.091 1.00 64.88 102 TYR A N 1
ATOM 750 C CA . TYR A 1 102 ? -19.734 28.820 21.433 1.00 61.71 102 TYR A CA 1
ATOM 751 C C . TYR A 1 102 ? -21.029 28.815 22.228 1.00 59.88 102 TYR A C 1
ATOM 752 O O . TYR A 1 102 ? -21.004 28.949 23.451 1.00 58.70 102 TYR A O 1
ATOM 761 N N . HIS A 1 103 ? -22.154 28.650 21.536 1.00 59.51 103 HIS A N 1
ATOM 762 C CA . HIS A 1 103 ? -23.412 28.265 22.181 1.00 61.73 103 HIS A CA 1
ATOM 763 C C . HIS A 1 103 ? -23.937 26.991 21.538 1.00 61.36 103 HIS A C 1
ATOM 764 O O . HIS A 1 103 ? -24.192 26.964 20.330 1.00 63.95 103 HIS A O 1
ATOM 771 N N . VAL A 1 104 ? -24.093 25.941 22.342 1.00 59.54 104 VAL A N 1
ATOM 772 C CA . VAL A 1 104 ? -24.503 24.632 21.835 1.00 60.97 104 VAL A CA 1
ATOM 773 C C . VAL A 1 104 ? -26.008 24.456 22.022 1.00 62.60 104 VAL A C 1
ATOM 774 O O . VAL A 1 104 ? -26.511 24.402 23.154 1.00 61.62 104 VAL A O 1
ATOM 778 N N . LEU A 1 105 ? -26.712 24.365 20.895 1.00 63.55 105 LEU A N 1
ATOM 779 C CA . LEU A 1 105 ? -28.131 24.014 20.871 1.00 65.00 105 LEU A CA 1
ATOM 780 C C . LEU A 1 105 ? -28.265 22.523 21.175 1.00 68.17 105 LEU A C 1
ATOM 781 O O . LEU A 1 105 ? -27.267 21.812 21.297 1.00 73.29 105 LEU A O 1
ATOM 786 N N . GLY A 1 106 ? -29.494 22.036 21.264 1.00 70.22 106 GLY A N 1
ATOM 787 C CA . GLY A 1 106 ? -29.735 20.593 21.401 1.00 71.72 106 GLY A CA 1
ATOM 788 C C . GLY A 1 106 ? -29.955 19.882 20.076 1.00 68.21 106 GLY A C 1
ATOM 789 O O . GLY A 1 106 ? -30.306 18.710 20.065 1.00 72.22 106 GLY A O 1
ATOM 790 N N . GLY A 1 107 ? -29.745 20.582 18.962 1.00 68.76 107 GLY A N 1
ATOM 791 C CA . GLY A 1 107 ? -30.111 20.089 17.634 1.00 70.95 107 GLY A CA 1
ATOM 792 C C . GLY A 1 107 ? -30.559 21.240 16.749 1.00 71.82 107 GLY A C 1
ATOM 793 O O . GLY A 1 107 ? -30.101 22.371 16.916 1.00 70.75 107 GLY A O 1
ATOM 794 N N . ALA A 1 108 ? -31.466 20.950 15.820 1.00 72.48 108 ALA A N 1
ATOM 795 C CA . ALA A 1 108 ? -31.953 21.933 14.857 1.00 74.95 108 ALA A CA 1
ATOM 796 C C . ALA A 1 108 ? -33.475 21.988 14.864 1.00 79.28 108 ALA A C 1
ATOM 797 O O . ALA A 1 108 ? -34.133 21.073 15.365 1.00 81.51 108 ALA A O 1
ATOM 799 N N . LEU A 1 109 ? -34.022 23.062 14.296 1.00 81.47 109 LEU A N 1
ATOM 800 C CA . LEU A 1 109 ? -35.469 23.210 14.136 1.00 82.98 109 LEU A CA 1
ATOM 801 C C . LEU A 1 109 ? -35.961 22.211 13.094 1.00 85.87 109 LEU A C 1
ATOM 802 O O . LEU A 1 109 ? -35.306 22.010 12.069 1.00 87.77 109 LEU A O 1
ATOM 807 N N . ASN A 1 110 ? -37.102 21.580 13.373 1.00 87.56 110 ASN A N 1
ATOM 808 C CA . ASN A 1 110 ? -37.681 20.566 12.489 1.00 89.68 110 ASN A CA 1
ATOM 809 C C . ASN A 1 110 ? -39.188 20.413 12.782 1.00 92.97 110 ASN A C 1
ATOM 810 O O . ASN A 1 110 ? -39.574 19.640 13.666 1.00 93.69 110 ASN A O 1
ATOM 815 N N . PRO A 1 111 ? -40.041 21.171 12.055 1.00 93.78 111 PRO A N 1
ATOM 816 C CA . PRO A 1 111 ? -41.499 21.050 12.194 1.00 92.36 111 PRO A CA 1
ATOM 817 C C . PRO A 1 111 ? -42.024 19.623 12.035 1.00 89.76 111 PRO A C 1
ATOM 818 O O . PRO A 1 111 ? -42.909 19.218 12.784 1.00 89.50 111 PRO A O 1
ATOM 822 N N . LEU A 1 112 ? -41.450 18.868 11.101 1.00 91.35 112 LEU A N 1
ATOM 823 C CA . LEU A 1 112 ? -41.866 17.484 10.846 1.00 94.33 112 LEU A CA 1
ATOM 824 C C . LEU A 1 112 ? -41.628 16.535 12.032 1.00 93.51 112 LEU A C 1
ATOM 825 O O . LEU A 1 112 ? -42.311 15.518 12.139 1.00 95.18 112 LEU A O 1
ATOM 830 N N . GLU A 1 113 ? -40.667 16.861 12.902 1.00 94.49 113 GLU A N 1
ATOM 831 C CA . GLU A 1 113 ? -40.402 16.090 14.131 1.00 96.09 113 GLU A CA 1
ATOM 832 C C . GLU A 1 113 ? -40.796 16.845 15.418 1.00 90.78 113 GLU A C 1
ATOM 833 O O . GLU A 1 113 ? -40.402 16.446 16.517 1.00 83.18 113 GLU A O 1
ATOM 839 N N . GLY A 1 114 ? -41.587 17.912 15.286 1.00 88.86 114 GLY A N 1
ATOM 840 C CA . GLY A 1 114 ? -42.003 18.735 16.427 1.00 88.93 114 GLY A CA 1
ATOM 841 C C . GLY A 1 114 ? -40.877 19.351 17.242 1.00 88.84 114 GLY A C 1
ATOM 842 O O . GLY A 1 114 ? -41.012 19.511 18.459 1.00 86.06 114 GLY A O 1
ATOM 843 N N . ILE A 1 115 ? -39.774 19.697 16.573 1.00 89.08 115 ILE A N 1
ATOM 844 C CA . ILE A 1 115 ? -38.602 20.278 17.224 1.00 87.86 115 ILE A CA 1
ATOM 845 C C . ILE A 1 115 ? -38.598 21.782 16.956 1.00 88.11 115 ILE A C 1
ATOM 846 O O . ILE A 1 115 ? -38.594 22.213 15.799 1.00 84.79 115 ILE A O 1
ATOM 850 N N . GLY A 1 116 ? -38.584 22.562 18.037 1.00 88.43 116 GLY A N 1
ATOM 851 C CA . GLY A 1 116 ? -38.728 24.015 17.983 1.00 89.84 116 GLY A CA 1
ATOM 852 C C . GLY A 1 116 ? -38.106 24.711 19.190 1.00 92.13 116 GLY A C 1
ATOM 853 O O . GLY A 1 116 ? -37.648 24.042 20.118 1.00 92.94 116 GLY A O 1
ATOM 854 N N . PRO A 1 117 ? -38.120 26.062 19.202 1.00 93.95 117 PRO A N 1
ATOM 855 C CA . PRO A 1 117 ? -37.412 26.933 20.161 1.00 95.57 117 PRO A CA 1
ATOM 856 C C . PRO A 1 117 ? -37.328 26.472 21.620 1.00 97.08 117 PRO A C 1
ATOM 857 O O . PRO A 1 117 ? -36.299 26.686 22.269 1.00 98.55 117 PRO A O 1
ATOM 861 N N . LYS A 1 118 ? -38.399 25.858 22.119 1.00 99.35 118 LYS A N 1
ATOM 862 C CA . LYS A 1 118 ? -38.466 25.366 23.505 1.00 98.97 118 LYS A CA 1
ATOM 863 C C . LYS A 1 118 ? -37.596 24.124 23.725 1.00 96.11 118 LYS A C 1
ATOM 864 O O . LYS A 1 118 ? -37.005 23.961 24.797 1.00 92.21 118 LYS A O 1
ATOM 870 N N . GLU A 1 119 ? -37.522 23.261 22.710 1.00 94.31 119 GLU A N 1
ATOM 871 C CA . GLU A 1 119 ? -36.793 21.987 22.804 1.00 94.14 119 GLU A CA 1
ATOM 872 C C . GLU A 1 119 ? -35.277 22.165 22.692 1.00 89.53 119 GLU A C 1
ATOM 873 O O . GLU A 1 119 ? -34.520 21.387 23.270 1.00 93.74 119 GLU A O 1
ATOM 879 N N . LEU A 1 120 ? -34.846 23.180 21.947 1.00 85.53 120 LEU A N 1
ATOM 880 C CA . LEU A 1 120 ? -33.428 23.514 21.818 1.00 84.73 120 LEU A CA 1
ATOM 881 C C . LEU A 1 120 ? -32.989 24.390 22.994 1.00 84.75 120 LEU A C 1
ATOM 882 O O . LEU A 1 120 ? -33.801 25.120 23.559 1.00 85.10 120 LEU A O 1
ATOM 887 N N . ASN A 1 121 ? -31.711 24.309 23.364 1.00 85.89 121 ASN A N 1
ATOM 888 C CA . ASN A 1 121 ? -31.108 25.246 24.321 1.00 88.84 121 ASN A CA 1
ATOM 889 C C . ASN A 1 121 ? -30.954 26.627 23.649 1.00 89.28 121 ASN A C 1
ATOM 890 O O . ASN A 1 121 ? -29.854 27.014 23.238 1.00 94.03 121 ASN A O 1
ATOM 895 N N . LEU A 1 122 ? -32.065 27.362 23.560 1.00 85.51 122 LEU A N 1
ATOM 896 C CA . LEU A 1 122 ? -32.146 28.584 22.752 1.00 84.89 122 LEU A CA 1
ATOM 897 C C . LEU A 1 122 ? -32.248 29.862 23.584 1.00 88.04 122 LEU A C 1
ATOM 898 O O . LEU A 1 122 ? -31.491 30.806 23.353 1.00 86.15 122 LEU A O 1
ATOM 903 N N . GLU A 1 123 ? -33.176 29.892 24.543 1.00 90.10 123 GLU A N 1
ATOM 904 C CA . GLU A 1 123 ? -33.373 31.067 25.413 1.00 90.11 123 GLU A CA 1
ATOM 905 C C . GLU A 1 123 ? -32.090 31.519 26.134 1.00 88.44 123 GLU A C 1
ATOM 906 O O . GLU A 1 123 ? -31.899 32.714 26.377 1.00 89.04 123 GLU A O 1
ATOM 908 N N . GLY A 1 124 ? -31.218 30.565 26.462 1.00 85.02 124 GLY A N 1
ATOM 909 C CA . GLY A 1 124 ? -29.910 30.861 27.054 1.00 81.81 124 GLY A CA 1
ATOM 910 C C . GLY A 1 124 ? -28.974 31.703 26.199 1.00 78.24 124 GLY A C 1
ATOM 911 O O . GLY A 1 124 ? -28.157 32.445 26.739 1.00 78.75 124 GLY A O 1
ATOM 912 N N . LEU A 1 125 ? -29.088 31.580 24.875 1.00 75.38 125 LEU A N 1
ATOM 913 C CA . LEU A 1 125 ? -28.270 32.350 23.919 1.00 74.34 125 LEU A CA 1
ATOM 914 C C . LEU A 1 125 ? -28.385 33.862 24.090 1.00 76.34 125 LEU A C 1
ATOM 915 O O . LEU A 1 125 ? -27.372 34.569 24.126 1.00 78.39 125 LEU A O 1
ATOM 920 N N . PHE A 1 126 ? -29.620 34.344 24.213 1.00 76.64 126 PHE A N 1
ATOM 921 C CA . PHE A 1 126 ? -29.891 35.784 24.258 1.00 79.08 126 PHE A CA 1
ATOM 922 C C . PHE A 1 126 ? -29.429 36.467 25.549 1.00 81.93 126 PHE A C 1
ATOM 923 O O . PHE A 1 126 ? -29.290 37.693 25.578 1.00 83.06 126 PHE A O 1
ATOM 931 N N . ARG A 1 127 ? -29.165 35.679 26.593 1.00 85.64 127 ARG A N 1
ATOM 932 C CA . ARG A 1 127 ? -28.647 36.198 27.866 1.00 87.66 127 ARG A CA 1
ATOM 933 C C . ARG A 1 127 ? -27.142 36.489 27.816 1.00 87.55 127 ARG A C 1
ATOM 934 O O . ARG A 1 127 ? -26.623 37.157 28.713 1.00 84.28 127 ARG A O 1
ATOM 942 N N . ARG A 1 128 ? -26.449 35.989 26.783 1.00 88.84 128 ARG A N 1
ATOM 943 C CA . ARG A 1 128 ? -24.981 36.071 26.692 1.00 90.05 128 ARG A CA 1
ATOM 944 C C . ARG A 1 128 ? -24.454 37.016 25.603 1.00 87.03 128 ARG A C 1
ATOM 945 O O . ARG A 1 128 ? -23.330 36.838 25.120 1.00 82.62 128 ARG A O 1
ATOM 953 N N . LEU A 1 129 ? -25.233 38.032 25.243 1.00 86.76 129 LEU A N 1
ATOM 954 C CA . LEU A 1 129 ? -24.867 38.922 24.137 1.00 88.96 129 LEU A CA 1
ATOM 955 C C . LEU A 1 129 ? -24.013 40.131 24.555 1.00 90.59 129 LEU A C 1
ATOM 956 O O . LEU A 1 129 ? -23.726 40.992 23.720 1.00 89.50 129 LEU A O 1
ATOM 961 N N . GLU A 1 130 ? -23.573 40.175 25.816 1.00 92.21 130 GLU A N 1
ATOM 962 C CA . GLU A 1 130 ? -22.893 41.352 26.363 1.00 96.13 130 GLU A CA 1
ATOM 963 C C . GLU A 1 130 ? -21.499 41.490 25.759 1.00 93.33 130 GLU A C 1
ATOM 964 O O . GLU A 1 130 ? -20.657 40.603 25.917 1.00 95.37 130 GLU A O 1
ATOM 970 N N . GLY A 1 131 ? -21.267 42.603 25.065 1.00 87.93 131 GLY A N 1
ATOM 971 C CA . GLY A 1 131 ? -20.016 42.834 24.355 1.00 85.29 131 GLY A CA 1
ATOM 972 C C . GLY A 1 131 ? -19.723 41.800 23.278 1.00 84.73 131 GLY A C 1
ATOM 973 O O . GLY A 1 131 ? -18.571 41.406 23.108 1.00 85.85 131 GLY A O 1
ATOM 974 N N . VAL A 1 132 ? -20.762 41.357 22.566 1.00 81.55 132 VAL A N 1
ATOM 975 C CA . VAL A 1 132 ? -20.621 40.393 21.471 1.00 83.40 132 VAL A CA 1
ATOM 976 C C . VAL A 1 132 ? -20.744 41.123 20.128 1.00 83.02 132 VAL A C 1
ATOM 977 O O . VAL A 1 132 ? -21.846 41.456 19.683 1.00 80.26 132 VAL A O 1
ATOM 981 N N . GLU A 1 133 ? -19.592 41.371 19.509 1.00 82.74 133 GLU A N 1
ATOM 982 C CA . GLU A 1 133 ? -19.489 41.976 18.179 1.00 84.82 133 GLU A CA 1
ATOM 983 C C . GLU A 1 133 ? -20.264 41.179 17.125 1.00 81.39 133 GLU A C 1
ATOM 984 O O . GLU A 1 133 ? -21.143 41.719 16.449 1.00 78.03 133 GLU A O 1
ATOM 990 N N . GLU A 1 134 ? -19.920 39.898 17.001 1.00 81.44 134 GLU A N 1
ATOM 991 C CA . GLU A 1 134 ? -20.395 39.039 15.914 1.00 79.46 134 GLU A CA 1
ATOM 992 C C . GLU A 1 134 ? -20.916 37.709 16.458 1.00 74.33 134 GLU A C 1
ATOM 993 O O . GLU A 1 134 ? -20.331 37.144 17.386 1.00 75.44 134 GLU A O 1
ATOM 999 N N . VAL A 1 135 ? -22.010 37.220 15.874 1.00 70.32 135 VAL A N 1
ATOM 1000 C CA . VAL A 1 135 ? -22.503 35.863 16.125 1.00 68.44 135 VAL A CA 1
ATOM 1001 C C . VAL A 1 135 ? -22.418 35.072 14.815 1.00 68.13 135 VAL A C 1
ATOM 1002 O O . VAL A 1 135 ? -23.019 35.462 13.813 1.00 65.98 135 VAL A O 1
ATOM 1006 N N . VAL A 1 136 ? -21.660 33.974 14.829 1.00 65.30 136 VAL A N 1
ATOM 1007 C CA . VAL A 1 136 ? -21.533 33.088 13.675 1.00 62.75 136 VAL A CA 1
ATOM 1008 C C . VAL A 1 136 ? -22.604 32.003 13.783 1.00 62.45 136 VAL A C 1
ATOM 1009 O O . VAL A 1 136 ? -22.571 31.178 14.698 1.00 64.70 136 VAL A O 1
ATOM 1013 N N . LEU A 1 137 ? -23.555 32.010 12.854 1.00 60.34 137 LEU A N 1
ATOM 1014 C CA . LEU A 1 137 ? -24.596 30.988 12.819 1.00 60.95 137 LEU A CA 1
ATOM 1015 C C . LEU A 1 137 ? -24.027 29.750 12.133 1.00 62.29 137 LEU A C 1
ATOM 1016 O O . LEU A 1 137 ? -24.240 29.539 10.935 1.00 64.50 137 LEU A O 1
ATOM 1021 N N . ALA A 1 138 ? -23.294 28.939 12.906 1.00 62.45 138 ALA A N 1
ATOM 1022 C CA . ALA A 1 138 ? -22.591 27.751 12.389 1.00 60.85 138 ALA A CA 1
ATOM 1023 C C . ALA A 1 138 ? -23.399 26.466 12.581 1.00 59.94 138 ALA A C 1
ATOM 1024 O O . ALA A 1 138 ? -22.885 25.435 13.023 1.00 61.89 138 ALA A O 1
ATOM 1026 N N . THR A 1 139 ? -24.672 26.537 12.217 1.00 59.46 139 THR A N 1
ATOM 1027 C CA . THR A 1 139 ? -25.545 25.381 12.182 1.00 58.99 139 THR A CA 1
ATOM 1028 C C . THR A 1 139 ? -25.204 24.585 10.924 1.00 58.35 139 THR A C 1
ATOM 1029 O O . THR A 1 139 ? -24.442 25.054 10.069 1.00 58.08 139 THR A O 1
ATOM 1033 N N . SER A 1 140 ? -25.780 23.397 10.799 1.00 59.15 140 SER A N 1
ATOM 1034 C CA . SER A 1 140 ? -25.526 22.531 9.648 1.00 61.52 140 SER A CA 1
ATOM 1035 C C . SER A 1 140 ? -25.995 23.185 8.357 1.00 64.29 140 SER A C 1
ATOM 1036 O O . SER A 1 140 ? -26.852 24.068 8.370 1.00 68.58 140 SER A O 1
ATOM 1039 N N . MET A 1 141 ? -25.437 22.731 7.242 1.00 68.69 141 MET A N 1
ATOM 1040 C CA . MET A 1 141 ? -25.744 23.290 5.929 1.00 72.66 141 MET A CA 1
A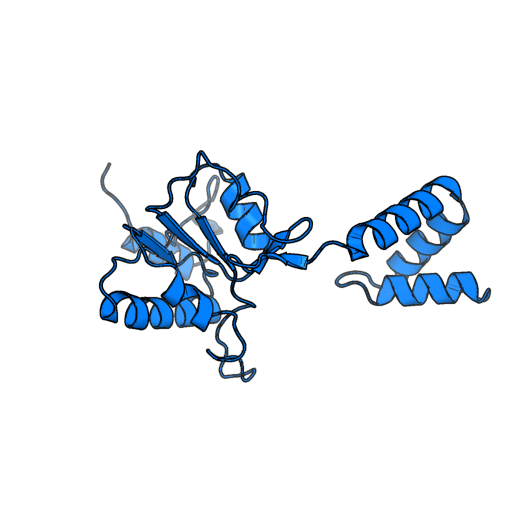TOM 1041 C C . MET A 1 141 ? -26.820 22.418 5.275 1.00 74.96 141 MET A C 1
ATOM 1042 O O . MET A 1 141 ? -26.661 21.929 4.155 1.00 80.70 141 MET A O 1
ATOM 1047 N N . THR A 1 142 ? -27.926 22.256 5.997 1.00 75.79 142 THR A N 1
ATOM 1048 C CA . THR A 1 142 ? -29.023 21.366 5.636 1.00 75.77 142 THR A CA 1
ATOM 1049 C C . THR A 1 142 ? -30.293 22.206 5.537 1.00 79.13 142 THR A C 1
ATOM 1050 O O . THR A 1 142 ? -30.255 23.421 5.748 1.00 81.37 142 THR A O 1
ATOM 1054 N N . VAL A 1 143 ? -31.415 21.566 5.223 1.00 81.35 143 VAL A N 1
ATOM 1055 C CA . VAL A 1 143 ? -32.713 22.248 5.237 1.00 83.51 143 VAL A CA 1
ATOM 1056 C C . VA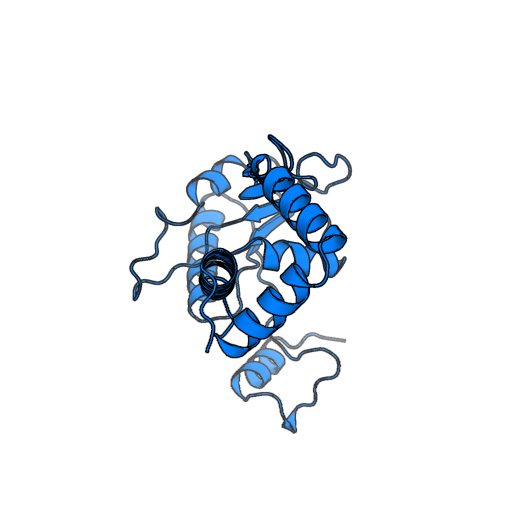L A 1 143 ? -33.052 22.673 6.670 1.00 82.32 143 VAL A C 1
ATOM 1057 O O . VAL A 1 143 ? -33.588 23.759 6.892 1.00 82.44 143 VAL A O 1
ATOM 1061 N N . GLU A 1 144 ? -32.700 21.819 7.629 1.00 81.23 144 GLU A N 1
ATOM 1062 C CA . GLU A 1 144 ? -33.046 22.019 9.035 1.00 84.86 144 GLU A CA 1
ATOM 1063 C C . GLU A 1 144 ? -32.131 23.073 9.664 1.00 85.62 144 GLU A C 1
ATOM 1064 O O . GLU A 1 144 ? -32.590 23.957 10.393 1.00 83.83 144 GLU A O 1
ATOM 1070 N N . GLY A 1 145 ? -30.835 22.966 9.377 1.00 83.78 145 GLY A N 1
ATOM 1071 C CA . GLY A 1 145 ? -29.854 23.931 9.851 1.00 80.69 145 GLY A CA 1
ATOM 1072 C C . GLY A 1 145 ? -30.023 25.312 9.246 1.00 78.70 145 GLY A C 1
ATOM 1073 O O . GLY A 1 145 ? -29.776 26.311 9.922 1.00 78.05 145 GLY A O 1
ATOM 1074 N N . GLU A 1 146 ? -30.434 25.374 7.979 1.00 77.38 146 GLU A N 1
ATOM 1075 C CA . GLU A 1 146 ? -30.718 26.658 7.329 1.00 79.65 146 GLU A CA 1
ATOM 1076 C C . GLU A 1 146 ? -31.949 27.329 7.932 1.00 79.30 146 GLU A C 1
ATOM 1077 O O . GLU A 1 146 ? -31.939 28.535 8.163 1.00 80.25 146 GLU A O 1
ATOM 1083 N N . ALA A 1 147 ? -32.998 26.547 8.184 1.00 83.15 147 ALA A N 1
ATOM 1084 C CA . ALA A 1 147 ? -34.208 27.045 8.853 1.00 84.66 147 ALA A CA 1
ATOM 1085 C C . ALA A 1 147 ? -33.891 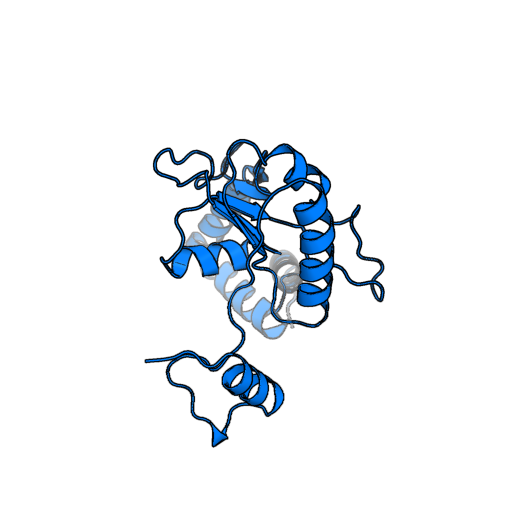27.587 10.243 1.00 82.57 147 ALA A C 1
ATOM 1086 O O . ALA A 1 147 ? -34.416 28.630 10.642 1.00 89.64 147 ALA A O 1
ATOM 1088 N N . THR A 1 148 ? -33.035 26.871 10.968 1.00 77.24 148 THR A N 1
ATOM 1089 C CA . THR A 1 148 ? -32.523 27.318 12.264 1.00 74.72 148 THR A CA 1
ATOM 1090 C C . THR A 1 148 ? -31.740 28.628 12.137 1.00 75.11 148 THR A C 1
ATOM 1091 O O . THR A 1 148 ? -31.921 29.536 12.946 1.00 71.83 148 THR A O 1
ATOM 1095 N N . ALA A 1 149 ? -30.886 28.716 11.118 1.00 74.61 149 ALA A N 1
ATOM 1096 C CA . ALA A 1 149 ? -30.080 29.913 10.874 1.00 77.21 149 ALA A CA 1
ATOM 1097 C C . ALA A 1 149 ? -30.949 31.145 10.654 1.00 79.77 149 ALA A C 1
ATOM 1098 O O . ALA A 1 149 ? -30.768 32.162 11.330 1.00 79.76 149 ALA A O 1
ATOM 1100 N N . LEU A 1 150 ? -31.903 31.038 9.727 1.00 83.90 150 LEU A N 1
ATOM 1101 C CA . LEU A 1 150 ? -32.814 32.147 9.404 1.00 83.08 150 LEU A CA 1
ATOM 1102 C C . LEU A 1 150 ? -33.598 32.636 10.622 1.00 81.33 150 LEU A C 1
ATOM 1103 O O . LEU A 1 150 ? -33.777 33.842 10.796 1.00 84.52 150 LEU A O 1
ATOM 1108 N N . TYR A 1 151 ? -34.046 31.702 11.462 1.00 80.19 151 TYR A N 1
ATOM 1109 C CA . TYR A 1 151 ? -34.760 32.044 12.695 1.00 81.72 151 TYR A CA 1
ATOM 1110 C C . TYR A 1 151 ? -33.871 32.796 13.683 1.00 82.72 151 TYR A C 1
ATOM 1111 O O . TYR A 1 151 ? -34.292 33.807 14.250 1.00 86.66 151 TYR A O 1
ATOM 1120 N N . LEU A 1 152 ? -32.658 32.291 13.897 1.00 82.88 152 LEU A N 1
ATOM 1121 C CA . LEU A 1 152 ? -31.690 32.975 14.760 1.00 82.28 152 LEU A CA 1
ATOM 1122 C C . LEU A 1 152 ? -31.316 34.343 14.199 1.00 80.92 152 LEU A C 1
ATOM 1123 O O . LEU A 1 152 ? -31.154 35.287 14.962 1.00 78.64 152 LEU A O 1
ATOM 1128 N N . ALA A 1 153 ? -31.187 34.442 12.875 1.00 81.47 153 ALA A N 1
ATOM 1129 C CA . ALA A 1 153 ? -30.842 35.705 12.214 1.00 82.01 153 ALA A CA 1
ATOM 1130 C C . ALA A 1 153 ? -31.909 36.769 12.461 1.00 84.19 153 ALA A C 1
ATOM 1131 O O . ALA A 1 153 ? -31.594 37.893 12.869 1.00 82.97 153 ALA A O 1
ATOM 1133 N N . GLU A 1 154 ? -33.167 36.395 12.223 1.00 84.70 154 GLU A N 1
ATOM 1134 C CA . GLU A 1 154 ? -34.317 37.266 12.481 1.00 86.07 154 GLU A CA 1
ATOM 1135 C C . GLU A 1 154 ? -34.330 37.749 13.929 1.00 86.05 154 GLU A C 1
ATOM 1136 O O . GLU A 1 154 ? -34.399 38.951 14.188 1.00 90.87 154 GLU A O 1
ATOM 1138 N N . GLU A 1 155 ? -34.229 36.800 14.855 1.00 83.39 155 GLU A N 1
ATOM 1139 C CA . GLU A 1 155 ? -34.237 37.090 16.291 1.00 84.07 155 GLU A CA 1
ATOM 1140 C C . GLU A 1 155 ? -33.011 37.869 16.780 1.00 83.81 155 GLU A C 1
ATOM 1141 O O . GLU A 1 155 ? -33.131 38.647 17.723 1.00 82.55 155 GLU A O 1
ATOM 1147 N N . LEU A 1 156 ? -31.848 37.655 16.155 1.00 85.35 156 LEU A N 1
ATOM 1148 C CA . LEU A 1 156 ? -30.605 38.352 16.547 1.00 86.57 156 LEU A CA 1
ATOM 1149 C C . LEU A 1 156 ? -30.511 39.766 15.984 1.00 88.51 156 LEU A C 1
ATOM 1150 O O . LEU A 1 156 ? -30.023 40.666 16.666 1.00 83.94 156 LEU A O 1
ATOM 1155 N N . LYS A 1 157 ? -30.954 39.952 14.742 1.00 96.14 157 LYS A N 1
ATOM 1156 C CA . LYS A 1 157 ? -31.007 41.288 14.130 1.00 102.95 157 LYS A CA 1
ATOM 1157 C C . LYS A 1 157 ? -31.989 42.215 14.864 1.00 104.93 157 LYS A C 1
ATOM 1158 O O . LYS A 1 157 ? -31.747 43.420 14.964 1.00 101.95 157 LYS A O 1
ATOM 1164 N N . LYS A 1 158 ? -33.081 41.646 15.382 1.00 107.13 158 LYS A N 1
ATOM 1165 C CA . LYS A 1 158 ? -33.990 42.371 16.284 1.00 107.54 158 LYS A CA 1
ATOM 1166 C C . LYS A 1 158 ? -33.273 42.933 17.517 1.00 106.46 158 LYS A C 1
ATOM 1167 O O . LYS A 1 158 ? -33.501 44.082 17.896 1.00 111.74 158 LYS A O 1
ATOM 1173 N N . ARG A 1 159 ? -32.408 42.122 18.125 1.00 103.49 159 ARG A N 1
ATOM 1174 C CA . ARG A 1 159 ? -31.690 42.504 19.350 1.00 101.50 159 ARG A CA 1
ATOM 1175 C C . ARG A 1 159 ? -30.327 43.188 19.110 1.00 95.94 159 ARG A C 1
ATOM 1176 O O . ARG A 1 159 ? -29.513 43.278 20.031 1.00 93.03 159 ARG A O 1
ATOM 1184 N N . GLY A 1 160 ? -30.079 43.671 17.892 1.00 92.52 160 GLY A N 1
ATOM 1185 C CA . GLY A 1 160 ? -28.949 44.562 17.630 1.00 93.48 160 GLY A CA 1
ATOM 1186 C C . GLY A 1 160 ? -27.589 43.900 17.694 1.00 94.08 160 GLY A C 1
ATOM 1187 O O . GLY A 1 160 ? -26.786 44.195 18.583 1.00 93.21 160 GLY A O 1
ATOM 1188 N N . VAL A 1 161 ? -27.346 42.994 16.751 1.00 96.47 161 VAL A N 1
ATOM 1189 C CA . VAL A 1 161 ? -26.037 42.350 16.578 1.00 93.75 161 VAL A CA 1
ATOM 1190 C C . VAL A 1 161 ? -25.963 41.722 15.180 1.00 89.10 161 VAL A C 1
ATOM 1191 O O . VAL A 1 161 ? -26.947 41.140 14.707 1.00 87.68 161 VAL A O 1
ATOM 1195 N N . ARG A 1 162 ? -24.810 41.866 14.524 1.00 84.97 162 ARG A N 1
ATOM 1196 C CA A ARG A 1 162 ? -24.614 41.325 13.175 0.50 84.30 162 ARG A CA 1
ATOM 1197 C CA B ARG A 1 162 ? -24.618 41.324 13.175 0.50 83.42 162 ARG A CA 1
ATOM 1198 C C . ARG A 1 162 ? -24.427 39.806 13.220 1.00 84.18 162 ARG A C 1
ATOM 1199 O O . ARG A 1 162 ? -23.874 39.267 14.188 1.00 85.23 162 ARG A O 1
ATOM 1214 N N . VAL A 1 163 ? -24.893 39.129 12.171 1.00 80.05 163 VAL A N 1
ATOM 1215 C CA . VAL A 1 163 ? -24.802 37.676 12.064 1.00 74.80 163 VAL A CA 1
ATOM 1216 C C . VAL A 1 163 ? -24.175 37.271 10.741 1.00 71.69 163 VAL A C 1
ATOM 1217 O O . VAL A 1 163 ? -24.453 37.877 9.700 1.00 69.80 163 VAL A O 1
ATOM 1221 N N . THR A 1 164 ? -23.329 36.243 10.798 1.00 68.72 164 THR A N 1
ATOM 1222 C CA . THR A 1 164 ? -22.666 35.702 9.620 1.00 66.77 164 THR A CA 1
ATOM 1223 C C . THR A 1 164 ? -22.927 34.214 9.495 1.00 65.32 164 THR A C 1
ATOM 1224 O O . THR A 1 164 ? -23.180 33.534 10.486 1.00 67.32 164 THR A O 1
ATOM 1228 N N . ARG A 1 165 ? -22.859 33.726 8.260 1.00 64.59 165 ARG A N 1
ATOM 1229 C CA . ARG A 1 165 ? -23.038 32.313 7.949 1.00 64.21 165 ARG A CA 1
ATOM 1230 C C . ARG A 1 165 ? -21.774 31.785 7.262 1.00 62.41 165 ARG A C 1
ATOM 1231 O O . ARG A 1 165 ? -21.308 32.395 6.289 1.00 62.32 165 ARG A O 1
ATOM 1239 N N . PRO A 1 166 ? -21.224 30.644 7.738 1.00 59.41 166 PRO A N 1
ATOM 1240 C CA . PRO A 1 166 ? -20.127 30.011 6.998 1.00 59.38 166 PRO A CA 1
ATOM 1241 C C . PRO A 1 166 ? -20.501 29.717 5.551 1.00 60.09 166 PRO A C 1
ATOM 1242 O O . PRO A 1 166 ? -21.676 29.525 5.239 1.00 62.42 166 PRO A O 1
ATOM 1246 N N . ALA A 1 167 ? -19.500 29.696 4.682 1.00 62.86 167 ALA A N 1
ATOM 1247 C CA . ALA A 1 167 ? -19.720 29.644 3.238 1.00 62.22 167 ALA A CA 1
ATOM 1248 C C . ALA A 1 167 ? -20.177 28.281 2.744 1.00 62.15 167 ALA A C 1
ATOM 1249 O O . ALA A 1 167 ? -19.552 27.266 3.043 1.00 64.50 167 ALA A O 1
ATOM 1251 N N . TYR A 1 168 ? -21.262 28.271 1.976 1.00 63.57 168 TYR A N 1
ATOM 1252 C CA . TYR A 1 168 ? -21.551 27.164 1.065 1.00 65.02 168 TYR A CA 1
ATOM 1253 C C . TYR A 1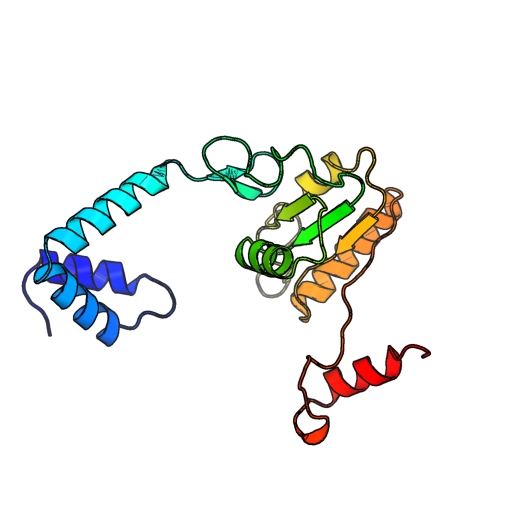 168 ? -20.557 27.259 -0.093 1.00 65.16 168 TYR A C 1
ATOM 1254 O O . TYR A 1 168 ? -20.241 28.364 -0.545 1.00 66.99 168 TYR A O 1
ATOM 1263 N N . GLY A 1 169 ? -20.085 26.110 -0.577 1.00 65.43 169 GLY A N 1
ATOM 1264 C CA . GLY A 1 169 ? -19.169 26.061 -1.721 1.00 66.00 169 GLY A CA 1
ATOM 1265 C C . GLY A 1 169 ? -18.518 24.702 -1.904 1.00 66.45 169 GLY A C 1
ATOM 1266 O O . GLY A 1 169 ? -18.984 23.711 -1.345 1.00 63.93 169 GLY A O 1
ATOM 1267 N N . LEU A 1 170 ? -17.439 24.663 -2.687 1.00 68.12 170 LEU A N 1
ATOM 1268 C CA . LEU A 1 170 ? -16.699 23.420 -2.933 1.00 70.96 170 LEU A CA 1
ATOM 1269 C C . LEU A 1 170 ? -15.764 23.100 -1.767 1.00 72.40 170 LEU A C 1
ATOM 1270 O O . LEU A 1 170 ? -15.191 24.015 -1.177 1.00 71.97 170 LEU A O 1
ATOM 1275 N N . PRO A 1 171 ? -15.582 21.800 -1.453 1.00 76.16 171 PRO A N 1
ATOM 1276 C CA . PRO A 1 171 ? -14.600 21.419 -0.437 1.00 77.85 171 PRO A CA 1
ATOM 1277 C C . PRO A 1 171 ? -13.185 21.425 -1.009 1.00 76.13 171 PRO A C 1
ATOM 1278 O O . PRO A 1 171 ? -13.020 21.335 -2.224 1.00 75.38 171 PRO A O 1
ATOM 1282 N N . VAL A 1 172 ? -12.185 21.534 -0.135 1.00 77.89 172 VAL A N 1
ATOM 1283 C CA . VAL A 1 172 ? -10.770 21.527 -0.545 1.00 77.65 172 VAL A CA 1
ATOM 1284 C C . VAL A 1 172 ? -10.420 20.178 -1.179 1.00 76.12 172 VAL A C 1
ATOM 1285 O O . VAL A 1 172 ? -10.872 19.129 -0.717 1.00 70.19 172 VAL A O 1
ATOM 1289 N N . GLY A 1 173 ? -9.632 20.231 -2.253 1.00 79.41 173 GLY A N 1
ATOM 1290 C CA . GLY A 1 173 ? -9.281 19.049 -3.042 1.00 79.34 173 GLY A CA 1
ATOM 1291 C C . GLY A 1 173 ? -10.425 18.476 -3.866 1.00 79.51 173 GLY A C 1
ATOM 1292 O O . GLY A 1 173 ? -10.338 17.341 -4.330 1.00 79.91 173 GLY A O 1
ATOM 1293 N N . GLY A 1 174 ? -11.484 19.259 -4.071 1.00 80.34 174 GLY A N 1
ATOM 1294 C CA . GLY A 1 174 ? -12.689 18.787 -4.756 1.00 82.50 174 GLY A CA 1
ATOM 1295 C C . GLY A 1 174 ? -12.686 19.082 -6.249 1.00 83.38 174 GLY A C 1
ATOM 1296 O O . GLY A 1 174 ? -12.297 20.177 -6.683 1.00 77.17 174 GLY A O 1
ATOM 1297 N N . SER A 1 175 ? -13.124 18.099 -7.034 1.00 83.07 175 SER A N 1
ATOM 1298 C CA . SER A 1 175 ? -13.318 18.275 -8.471 1.00 86.08 175 SER A CA 1
ATOM 1299 C C . SER A 1 175 ? -14.741 18.752 -8.749 1.00 86.29 175 SER A C 1
ATOM 1300 O O . SER A 1 175 ? -15.677 18.418 -8.009 1.00 86.71 175 SER A O 1
ATOM 1303 N N . LEU A 1 176 ? -14.898 19.505 -9.835 1.00 83.80 176 LEU A N 1
ATOM 1304 C CA . LEU A 1 176 ? -16.201 20.040 -10.222 1.00 81.15 176 LEU A CA 1
ATOM 1305 C C . LEU A 1 176 ? -17.106 18.924 -10.743 1.00 75.61 176 LEU A C 1
ATOM 1306 O O . LEU A 1 176 ? -18.293 18.885 -10.435 1.00 72.04 176 LEU A O 1
ATOM 1311 N N . GLU A 1 177 ? -16.521 18.024 -11.528 1.00 74.01 177 GLU A N 1
ATOM 1312 C CA . GLU A 1 177 ? -17.230 16.906 -12.155 1.00 73.59 177 GLU A CA 1
ATOM 1313 C C . GLU A 1 177 ? -18.064 16.079 -11.175 1.00 75.20 177 GLU A C 1
ATOM 1314 O O . GLU A 1 177 ? -19.190 15.696 -11.494 1.00 78.68 177 GLU A O 1
ATOM 1320 N N . TYR A 1 178 ? -17.512 15.816 -9.991 1.00 78.94 178 TYR A N 1
ATOM 1321 C CA . TYR A 1 178 ? -18.151 14.941 -9.000 1.00 81.45 178 TYR A CA 1
ATOM 1322 C C . TYR A 1 178 ? -18.935 15.668 -7.901 1.00 75.34 178 TYR A C 1
ATOM 1323 O O . TYR A 1 178 ? -19.631 15.024 -7.123 1.00 75.10 178 TYR A O 1
ATOM 1332 N N . ALA A 1 179 ? -18.838 16.994 -7.842 1.00 73.57 179 ALA A N 1
ATOM 1333 C CA . ALA A 1 179 ? -19.691 17.795 -6.957 1.00 73.38 179 ALA A CA 1
ATOM 1334 C C . ALA A 1 179 ? -21.135 17.813 -7.468 1.00 74.04 179 ALA A C 1
ATOM 1335 O O . ALA A 1 179 ? -21.365 17.743 -8.677 1.00 75.78 179 ALA A O 1
ATOM 1337 N N . ASP A 1 180 ? -22.095 17.911 -6.549 1.00 73.38 180 ASP A N 1
ATOM 1338 C CA . ASP A 1 180 ? -23.515 18.007 -6.919 1.00 74.76 180 ASP A CA 1
ATOM 1339 C C . ASP A 1 180 ? -23.839 19.400 -7.452 1.00 75.66 180 ASP A C 1
ATOM 1340 O O . ASP A 1 180 ? -23.133 20.365 -7.158 1.00 74.60 180 ASP A O 1
ATOM 1345 N N . GLU A 1 181 ? -24.921 19.489 -8.222 1.00 73.70 181 GLU A N 1
ATOM 1346 C CA . GLU A 1 181 ? -25.253 20.704 -8.972 1.00 73.24 181 GLU A CA 1
ATOM 1347 C C . GLU A 1 181 ? -25.650 21.881 -8.084 1.00 71.34 181 GLU A C 1
ATOM 1348 O O . GLU A 1 181 ? -25.449 23.032 -8.465 1.00 69.35 181 GLU A O 1
ATOM 1354 N N . VAL A 1 182 ? -26.200 21.594 -6.907 1.00 71.16 182 VAL A N 1
ATOM 1355 C CA . VAL A 1 182 ? -26.654 22.644 -5.993 1.00 71.65 182 VAL A CA 1
ATOM 1356 C C . VAL A 1 182 ? -25.437 23.302 -5.333 1.00 67.40 182 VAL A C 1
ATOM 1357 O O . VAL A 1 182 ? -25.303 24.524 -5.339 1.00 63.40 182 VAL A O 1
ATOM 1361 N N . THR A 1 183 ? -24.559 22.474 -4.774 1.00 68.77 183 THR A N 1
ATOM 1362 C CA . THR A 1 183 ? -23.308 22.922 -4.158 1.00 70.36 183 THR A CA 1
ATOM 1363 C C . THR A 1 183 ? -22.457 23.719 -5.144 1.00 70.37 183 THR A C 1
ATOM 1364 O O . THR A 1 183 ? -21.929 24.782 -4.813 1.00 68.23 183 THR A O 1
ATOM 1368 N N . LEU A 1 184 ? -22.351 23.200 -6.362 1.00 71.95 184 LEU A N 1
ATOM 1369 C CA . LEU A 1 184 ? -21.623 23.871 -7.430 1.00 70.54 184 LEU A CA 1
ATOM 1370 C C . LEU A 1 184 ? -22.251 25.225 -7.776 1.00 69.00 184 LEU A C 1
ATOM 1371 O O . LEU A 1 184 ? -21.539 26.210 -7.969 1.00 68.44 184 LEU A O 1
ATOM 1376 N N . GLY A 1 185 ? -23.581 25.265 -7.841 1.00 67.64 185 GLY A N 1
ATOM 1377 C CA . GLY A 1 185 ? -24.318 26.494 -8.133 1.00 67.44 185 GLY A CA 1
ATOM 1378 C C . GLY A 1 185 ? -24.154 27.580 -7.085 1.00 70.16 185 GLY A C 1
ATOM 1379 O O . GLY A 1 185 ? -24.050 28.763 -7.428 1.00 66.38 185 GLY A O 1
ATOM 1380 N N . ARG A 1 186 ? -24.140 27.180 -5.810 1.00 70.81 186 ARG A N 1
ATOM 1381 C CA . ARG A 1 186 ? -23.864 28.109 -4.710 1.00 73.30 186 ARG A CA 1
ATOM 1382 C C . ARG A 1 186 ? -22.418 28.610 -4.740 1.00 71.95 186 ARG A C 1
ATOM 1383 O O . ARG A 1 186 ? -22.169 29.783 -4.466 1.00 74.17 186 ARG A O 1
ATOM 1391 N N . ALA A 1 187 ? -21.479 27.723 -5.073 1.00 67.94 187 ALA A N 1
ATOM 1392 C CA . ALA A 1 187 ? -20.066 28.088 -5.185 1.00 66.61 187 ALA A CA 1
ATOM 1393 C C . ALA A 1 187 ? -19.829 29.165 -6.238 1.00 66.00 187 ALA A C 1
ATOM 1394 O O . ALA A 1 187 ? -19.025 30.074 -6.019 1.00 65.83 187 ALA A O 1
ATOM 1396 N N . LEU A 1 188 ? -20.521 29.050 -7.373 1.00 66.22 188 LEU A N 1
ATOM 1397 C CA . LEU A 1 188 ? -20.481 30.072 -8.426 1.00 68.04 188 LEU A CA 1
ATOM 1398 C C . LEU A 1 188 ? -21.108 31.394 -7.978 1.00 69.93 18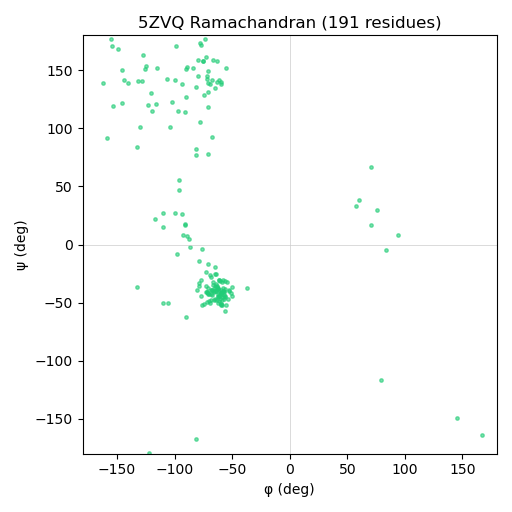8 LE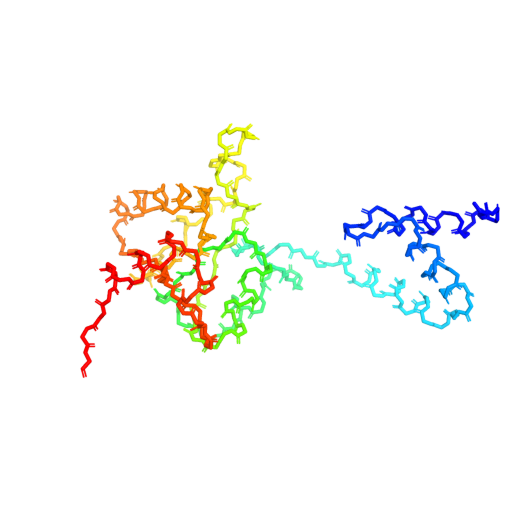U A C 1
ATOM 1399 O O . LEU A 1 188 ? -20.519 32.458 -8.171 1.00 67.95 188 LEU A O 1
ATOM 1404 N N . GLU A 1 189 ? -22.296 31.324 -7.382 1.00 70.06 189 GLU A N 1
ATOM 1405 C CA . GLU A 1 189 ? -23.012 32.535 -6.966 1.00 71.62 189 GLU A CA 1
ATOM 1406 C C . GLU A 1 189 ? -22.256 33.294 -5.868 1.00 70.02 189 GLU A C 1
ATOM 1407 O O . GLU A 1 189 ? -22.249 34.528 -5.851 1.00 63.94 189 GLU A O 1
ATOM 1413 N N . GLY A 1 190 ? -21.599 32.553 -4.976 1.00 67.56 190 GLY A N 1
ATOM 1414 C CA . GLY A 1 190 ? -20.803 33.145 -3.907 1.00 68.26 190 GLY A CA 1
ATOM 1415 C C . GLY A 1 190 ? -19.334 33.324 -4.242 1.00 68.73 190 GLY A C 1
ATOM 1416 O O . GLY A 1 190 ? -18.503 33.356 -3.331 1.00 65.79 190 GLY A O 1
ATOM 1417 N N . ARG A 1 191 ? -19.009 33.454 -5.532 1.00 70.21 191 ARG A N 1
ATOM 1418 C CA . ARG A 1 191 ? -17.619 33.587 -5.978 1.00 71.13 191 ARG A CA 1
ATOM 1419 C C . ARG A 1 191 ? -17.053 34.949 -5.610 1.00 72.32 191 ARG A C 1
ATOM 1420 O O . ARG A 1 191 ? -17.770 35.951 -5.621 1.00 72.40 191 ARG A O 1
ATOM 1428 N N . ARG A 1 192 ? -15.762 34.961 -5.287 1.00 78.16 192 ARG A N 1
ATOM 1429 C CA . ARG A 1 192 ? -15.082 36.129 -4.722 1.00 84.07 192 ARG A CA 1
ATOM 1430 C C . ARG A 1 192 ? -14.021 36.651 -5.694 1.00 82.52 192 ARG A C 1
ATOM 1431 O O . ARG A 1 192 ? -13.479 35.867 -6.476 1.00 84.61 192 ARG A O 1
ATOM 1439 N N . PRO A 1 193 ? -13.707 37.966 -5.646 1.00 81.76 193 PRO A N 1
ATOM 1440 C CA . PRO A 1 193 ? -12.578 38.464 -6.446 1.00 79.98 193 PRO A CA 1
ATOM 1441 C C . PRO A 1 193 ? -11.225 37.924 -5.977 1.00 77.69 193 PRO A C 1
ATOM 1442 O O . PRO A 1 193 ? -11.093 37.492 -4.834 1.00 76.01 193 PRO A O 1
ATOM 1446 N N . VAL A 1 194 ? -10.241 37.953 -6.871 1.00 81.70 194 VAL A N 1
ATOM 1447 C CA . VAL A 1 194 ? -8.865 37.547 -6.559 1.00 82.38 194 VAL A CA 1
ATOM 1448 C C . VAL A 1 194 ? -7.873 38.371 -7.382 1.00 81.19 194 VAL A C 1
ATOM 1449 O O . VAL A 1 194 ? -6.659 38.234 -7.234 1.00 83.16 194 VAL A O 1
#

InterPro domains:
  IPR000093 DNA recombination protein RecR [MF_00017] (1-194)
  IPR000093 DNA recombination protein RecR [PTHR30446] (1-193)
  IPR000093 DNA recombination protein RecR [TIGR00615] (2-192)
  IPR003583 Helix-hairpin-helix DNA-binding motif, class 1 [SM00278] (12-31)
  IPR006171 TOPRIM domain [PF13662] (80-165)
  IPR006171 TOPRIM domain [PS50880] (78-171)
  IPR006171 TOPRIM domain [SM00493] (78-161)
  IPR015967 Recombination protein RecR, zinc finger domain [PF02132] (52-72)
  IPR015967 Recombination protein RecR, zinc finger domain [PS01300] (55-76)
  IPR023627 Recombination protein RecR [SSF111304] (1-194)
  IPR034137 RecR, TOPRIM domain [cd01025] (78-187)

Nearest PDB structures (foldseek):
  5zvq-assembly1_A-2  TM=1.005E+00  e=6.029E-39  Thermus thermophilus HB8
  1vdd-assembly1_A  TM=9.477E-01  e=1.253E-23  Deinococcus radiodurans
  8bpr-assembly1_E  TM=8.959E-01  e=1.009E-24  Thermus thermophilus HB8
  4jcv-assembly1_D  TM=9.289E-01  e=3.003E-21  Deinococcus radiodurans R1 = ATCC 13939 = DSM 20539
  4o6o-assembly1_B  TM=8.253E-01  e=1.096E-21  Caldanaerobacter subterraneus subsp. tengcongensis MB4

B-factor: mean 78.47, std 12.67, range [43.16, 123.06]

Organism: Thermus thermophilus (strain ATCC 27634 / DSM 579 / HB8) (NCBI:txid300852)

Radius of gyration: 21.47 Å; Cα contacts (8 Å, |Δi|>4): 246; chains: 1; bounding box: 35×63×49 Å

Sequence (194 aa):
MRYPESLLKLTRALSRLPGIGPKTAQRLALHLAFHKEEAEALAEALEGIKRVRACRECGNLAEGELCPICQDEDRDRSLLAVVESVADLYALERSGEFRGLYHVLGGALNPLEGIGPKELNLEGLFRRLEGVEEVVLATSMTVEGEATALYLAEELKKRGVRRVTRPAYGLPVGGSLEYADEVTLGRALEGRRPV

Foldseek 3Di:
DDDDDVLVVQLVVQCVDPPQHSVNSNVVSVVCVVPVPVVVVVVVVVVVCVQWFQEPQARAIPRHHHRPLVPDPQADQLEEEEEAANVLVVVVVVVVPHRHYYHYWVHFDDVVVPDDDVRIPHVSVVVSCVNHAEYELEYDPDPRSVVRSVVVCVVVVVVPHYYHYDAQEADPPDDPVPDDPVSHVSNVVPDDDD

CATH classification: 3.40.1360.10